Protein AF-A0A942H3E7-F1 (afdb_monomer)

Solvent-accessible surface area (backbone atoms only — not comparable to full-atom values): 19765 Å² total; per-residue (Å²): 114,54,74,50,75,50,67,44,85,87,73,49,31,37,40,40,38,44,36,76,78,64,90,90,65,69,49,80,74,52,41,35,40,76,86,72,50,73,60,74,90,69,75,76,81,72,75,83,71,77,93,45,75,77,82,70,59,80,50,88,81,36,70,67,57,60,53,67,54,59,46,77,82,37,71,33,72,85,52,45,58,67,69,42,44,49,52,55,54,64,70,63,78,57,59,61,49,79,78,64,68,55,85,74,73,64,75,90,75,64,90,50,68,71,68,53,55,73,62,65,78,78,74,83,71,91,76,77,80,76,73,89,75,76,83,81,62,69,48,73,49,70,36,92,85,40,31,34,35,30,46,54,66,20,55,51,27,30,48,77,55,77,38,52,71,67,24,53,36,44,34,55,59,39,42,67,64,43,36,70,60,24,76,82,48,89,40,60,41,45,54,54,41,24,47,18,35,56,60,48,25,24,51,66,33,93,75,32,63,48,91,93,52,58,27,24,9,37,60,34,50,39,37,80,66,38,68,92,50,50,71,70,47,30,44,33,63,70,56,33,51,49,51,51,44,51,52,48,35,51,37,51,54,51,52,53,54,48,50,59,52,46,50,70,72,43,89,56,84,80,79,63,78,49,71,61,55,51,52,33,53,32,52,51,42,63,78,66,28,78,84,42,74,65,53,56,48,51,65,62,60,49,83,54,68,87,73,65,64,70,86,40,77,70,51,52,51,40,52,38,44,45,35,29,25,52,31,44,52,67,48,43,42,81,77,90

Radius of gyration: 30.34 Å; Cα contacts (8 Å, |Δi|>4): 374; chains: 1; bounding box: 54×79×82 Å

Secondary structure (DSSP, 8-state):
-EEEEEE-TTT--EEEEEE-SSTT--EEEEEE-TTSPBPPSSPPPPP---SSGGGT---TT-HHHHHHS-GGGGTSGGGS-HHHHHHHHHTTT--HHHHH------GGG---HHHHHHHHTTS--TTTTS--S-----EEEEETTEEEEE-HHHHHHHHHTT--HHHHHHHHHTHHHHHHHHTTTT--HHHHHHHHHHHHTT--GGG-B-TT--EETTTTEETTT-TTS-HHHHH-HHHHHHHHHHHHHHHHHHHHHHHHHHHHHSS-TT-PPPHHHHHHHHHHHHHH-S--HHHHHHHHHTT-GGG--TTSHHHHHHHHHHHIIIIIIISPEE--

Sequence (336 aa):
MVTWKTSDPASGTVVSYTNDGTANTGFVSEQTEPLGQSVALTDPEPPNEPQTYEQHLFFASDPEWQCSVPDAFYGGFQGRPDHCQNKVLRNLDIPLTDTFKWNTIPCESSSDPETISVCTETTRDPADKRFEASYAGDYEFKSNGVTYSVGQKCIDALAVAGKNINNLRQAFDNLERITAITNKKKVSAHSLMAIGIRESGAGDPRYMKEEGGHGRGWYQIDLGIHSNVTEAQAMDFDWATRYVSDLVSNAYAMISNYESNDQKRHKNPLLLYTFSQRLAMMYRIYNAGPVSPAMRDMLRKTDDLTVLDPGTARNNYASNLYNLEVYCTGGATVIK

Foldseek 3Di:
DDKDWDADPVFRKIWIWDDPPPPDDTDRDWIAGPVGDTDDPDDPDPDDDDPDPVVVDPDPPPPVVLLVDDQVVLLHLVSRPPVSNVVVVVVVPDPVCLVPVPPDDPLVPDPDVVSVVVVPVPDDDPPPPPPPDDQPDFDWDDAPNFIKTFGPLLQVLQVLLVEHVVLLNLLSNCLVVLCVLLVVQPDHSLLLSLQLCSQQSSDQQVPRDPPVFQFGDSNGQRCVQVVVADNVQNNDPNSVSNVLSNLLSVLLVVLVVVLVVVCVVDVDNPPDDDPLRSQLLSVVSRVNHDCDVVNVVVVVVCVPVVPPPSPDPSVSSSVSSVSNSVRRRVVMDGPD

Structure (mmCIF, N/CA/C/O backbone):
data_AF-A0A942H3E7-F1
#
_entry.id   AF-A0A942H3E7-F1
#
loop_
_atom_site.group_PDB
_atom_site.id
_atom_site.type_symbol
_atom_site.label_atom_id
_atom_site.label_alt_id
_atom_site.label_comp_id
_atom_site.label_asym_id
_atom_site.label_entity_id
_atom_site.label_seq_id
_atom_site.pdbx_PDB_ins_code
_atom_site.Cartn_x
_atom_site.Cartn_y
_atom_site.Cartn_z
_atom_site.occupancy
_atom_site.B_iso_or_equiv
_atom_site.auth_seq_id
_atom_site.auth_comp_id
_atom_site.auth_asym_id
_atom_site.auth_atom_id
_atom_site.pdbx_PDB_model_num
ATOM 1 N N . MET A 1 1 ? 8.849 -56.979 -60.193 1.00 67.56 1 MET A N 1
ATOM 2 C CA . MET A 1 1 ? 8.186 -56.193 -59.137 1.00 67.56 1 MET A CA 1
ATOM 3 C C . MET A 1 1 ? 9.181 -55.999 -58.010 1.00 67.56 1 MET A C 1
ATOM 5 O O . MET A 1 1 ? 9.713 -56.987 -57.516 1.00 67.56 1 MET A O 1
ATOM 9 N N . VAL A 1 2 ? 9.509 -54.750 -57.693 1.00 66.25 2 VAL A N 1
ATOM 10 C CA . VAL A 1 2 ? 10.447 -54.404 -56.614 1.00 66.25 2 VAL A CA 1
ATOM 11 C C . VAL A 1 2 ? 9.661 -53.662 -55.545 1.00 66.25 2 VAL A C 1
ATOM 13 O O . VAL A 1 2 ? 8.972 -52.690 -55.858 1.00 66.25 2 VAL A O 1
ATOM 16 N N . THR A 1 3 ? 9.762 -54.126 -54.301 1.00 73.81 3 THR A N 1
ATOM 17 C CA . THR A 1 3 ? 9.149 -53.471 -53.145 1.00 73.81 3 THR A CA 1
ATOM 18 C C . THR A 1 3 ? 10.234 -52.801 -52.316 1.00 73.81 3 THR A C 1
ATOM 20 O O . THR A 1 3 ? 11.153 -53.461 -51.833 1.00 73.81 3 THR A O 1
ATOM 23 N N . TRP A 1 4 ? 10.115 -51.490 -52.142 1.00 72.50 4 TRP A N 1
ATOM 24 C CA . TRP A 1 4 ? 10.972 -50.685 -51.282 1.00 72.50 4 TRP A CA 1
ATOM 25 C C . TRP A 1 4 ? 10.250 -50.461 -49.959 1.00 72.50 4 TRP A C 1
ATOM 27 O O . TRP A 1 4 ? 9.085 -50.069 -49.955 1.00 72.50 4 TRP A O 1
ATOM 37 N N . LYS A 1 5 ? 10.926 -50.701 -48.837 1.00 78.12 5 LYS A N 1
ATOM 38 C CA . LYS A 1 5 ? 10.388 -50.416 -47.505 1.00 78.12 5 LYS A CA 1
ATOM 39 C C . LYS A 1 5 ? 11.234 -49.339 -46.852 1.00 78.12 5 LYS A C 1
ATOM 41 O O . LYS A 1 5 ? 12.458 -49.447 -46.850 1.00 78.12 5 LYS A O 1
ATOM 46 N N . THR A 1 6 ? 10.581 -48.327 -46.301 1.00 77.06 6 THR A N 1
ATOM 47 C CA . THR A 1 6 ? 11.215 -47.332 -45.435 1.00 77.06 6 THR A CA 1
ATOM 48 C C . THR A 1 6 ? 10.536 -47.369 -44.075 1.00 77.06 6 THR A C 1
ATOM 50 O O . THR A 1 6 ? 9.325 -47.569 -43.987 1.00 77.06 6 THR A O 1
ATOM 53 N N . SER A 1 7 ? 11.323 -47.227 -43.018 1.00 78.00 7 SER A N 1
ATOM 54 C CA . SER A 1 7 ? 10.841 -47.171 -41.642 1.00 78.00 7 SER A CA 1
ATOM 55 C C . SER A 1 7 ? 11.247 -45.835 -41.049 1.00 78.00 7 SER A C 1
ATOM 57 O O . SER A 1 7 ? 12.436 -45.506 -41.072 1.00 78.00 7 SER A O 1
ATOM 59 N N . ASP A 1 8 ? 10.289 -45.091 -40.506 1.00 74.81 8 ASP A N 1
ATOM 60 C CA . ASP A 1 8 ? 10.599 -43.928 -39.683 1.00 74.81 8 ASP A CA 1
ATOM 61 C C . ASP A 1 8 ? 11.022 -44.413 -38.284 1.00 74.81 8 ASP A C 1
ATOM 63 O O . ASP A 1 8 ? 10.203 -44.993 -37.568 1.00 74.81 8 ASP A O 1
ATOM 67 N N . PRO A 1 9 ? 12.284 -44.209 -37.868 1.00 65.81 9 PRO A N 1
ATOM 68 C CA . PRO A 1 9 ? 12.761 -44.674 -36.572 1.00 65.81 9 PRO A CA 1
ATOM 69 C C . PRO A 1 9 ? 12.118 -43.944 -35.384 1.00 65.81 9 PRO A C 1
ATOM 71 O O . PRO A 1 9 ? 12.184 -44.466 -34.273 1.00 65.81 9 PRO A O 1
ATOM 74 N N . ALA A 1 10 ? 11.518 -42.763 -35.581 1.00 65.75 10 ALA A N 1
ATOM 75 C CA . ALA A 1 10 ? 10.896 -41.999 -34.500 1.00 65.75 10 ALA A CA 1
ATOM 76 C C . ALA A 1 10 ? 9.487 -42.507 -34.167 1.00 65.75 10 ALA A C 1
ATOM 78 O O . ALA A 1 10 ? 9.155 -42.675 -32.995 1.00 65.75 10 ALA A O 1
ATOM 79 N N . SER A 1 11 ? 8.669 -42.773 -35.188 1.00 71.56 11 SER A N 1
ATOM 80 C CA . SER A 1 11 ? 7.306 -43.292 -35.008 1.00 71.56 11 SER A CA 1
ATOM 81 C C . SER A 1 11 ? 7.221 -44.819 -35.055 1.00 71.56 11 SER A C 1
ATOM 83 O O . SER A 1 11 ? 6.219 -45.383 -34.632 1.00 71.56 11 SER A O 1
ATOM 85 N N . GLY A 1 12 ? 8.248 -45.499 -35.578 1.00 70.88 12 GLY A N 1
ATOM 86 C CA . GLY A 1 12 ? 8.232 -46.935 -35.873 1.00 70.88 12 GLY A CA 1
ATOM 87 C C . GLY A 1 12 ? 7.286 -47.318 -37.022 1.00 70.88 12 GLY A C 1
ATOM 88 O O . GLY A 1 12 ? 7.029 -48.503 -37.237 1.00 70.88 12 GLY A O 1
ATOM 89 N N . THR A 1 13 ? 6.781 -46.329 -37.764 1.00 72.69 13 THR A N 1
ATOM 90 C CA . THR A 1 13 ? 5.893 -46.524 -38.913 1.00 72.69 13 THR A CA 1
ATOM 91 C C . THR A 1 13 ? 6.672 -47.085 -40.093 1.00 72.69 13 THR A C 1
ATOM 93 O O . THR A 1 13 ? 7.749 -46.585 -40.438 1.00 72.69 13 THR A O 1
ATOM 96 N N . VAL A 1 14 ? 6.117 -48.105 -40.747 1.00 74.50 14 VAL A N 1
ATOM 97 C CA . VAL A 1 14 ? 6.696 -48.694 -41.960 1.00 74.50 14 VAL A CA 1
ATOM 98 C C . VAL A 1 14 ? 5.832 -48.343 -43.162 1.00 74.50 14 VAL A C 1
ATOM 100 O O . VAL A 1 14 ? 4.630 -48.607 -43.172 1.00 74.50 14 VAL A O 1
ATOM 103 N N . VAL A 1 15 ? 6.466 -47.791 -44.196 1.00 76.12 15 VAL A N 1
ATOM 104 C CA . VAL A 1 15 ? 5.834 -47.476 -45.481 1.00 76.12 15 VAL A CA 1
ATOM 105 C C . VAL A 1 15 ? 6.427 -48.375 -46.561 1.00 76.12 15 VAL A C 1
ATOM 107 O O . VAL A 1 15 ? 7.651 -48.452 -46.718 1.00 76.12 15 VAL A O 1
ATOM 110 N N . SER A 1 16 ? 5.559 -49.061 -47.310 1.00 73.50 16 SER A N 1
ATOM 111 C CA . SER A 1 16 ? 5.957 -49.933 -48.423 1.00 73.50 16 SER A CA 1
ATOM 112 C C . SER A 1 16 ? 5.548 -49.336 -49.773 1.00 73.50 16 SER A C 1
ATOM 114 O O . SER A 1 16 ? 4.388 -48.987 -49.989 1.00 73.50 16 SER A O 1
ATOM 116 N N . TYR A 1 17 ? 6.503 -49.263 -50.700 1.00 73.50 17 TYR A N 1
ATOM 117 C CA . TYR A 1 17 ? 6.310 -48.817 -52.079 1.00 73.50 17 TYR A CA 1
ATOM 118 C C . TYR A 1 17 ? 6.530 -49.991 -53.022 1.00 73.50 17 TYR A C 1
ATOM 120 O O . TYR A 1 17 ? 7.621 -50.563 -53.041 1.00 73.50 17 TYR A O 1
ATOM 128 N N . THR A 1 18 ? 5.536 -50.332 -53.838 1.00 72.06 18 THR A N 1
ATOM 129 C CA . THR A 1 18 ? 5.681 -51.392 -54.843 1.00 72.06 18 THR A CA 1
ATOM 130 C C . THR A 1 18 ? 5.692 -50.778 -56.235 1.00 72.06 18 THR A C 1
ATOM 132 O O . THR A 1 18 ? 4.763 -50.073 -56.620 1.00 72.06 18 THR A O 1
ATOM 135 N N . ASN A 1 19 ? 6.761 -51.043 -56.990 1.00 71.69 19 ASN A N 1
ATOM 136 C CA . ASN A 1 19 ? 6.854 -50.686 -58.401 1.00 71.69 19 ASN A CA 1
ATOM 137 C C . ASN A 1 19 ? 6.711 -51.962 -59.246 1.00 71.69 19 ASN A C 1
ATOM 139 O O . ASN A 1 19 ? 7.493 -52.918 -59.116 1.00 71.69 19 ASN A O 1
ATOM 143 N N . ASP A 1 20 ? 5.681 -51.991 -60.083 1.00 69.06 20 ASP A N 1
ATOM 144 C CA . ASP A 1 20 ? 5.323 -53.112 -60.951 1.00 69.06 20 ASP A CA 1
ATOM 145 C C . ASP A 1 20 ? 6.110 -53.141 -62.274 1.00 69.06 20 ASP A C 1
ATOM 147 O O . ASP A 1 20 ? 6.040 -54.130 -63.001 1.00 69.06 20 ASP A O 1
ATOM 151 N N . GLY A 1 21 ? 6.956 -52.140 -62.535 1.00 63.75 21 GLY A N 1
ATOM 152 C CA . GLY A 1 21 ? 7.796 -52.049 -63.731 1.00 63.75 21 GLY A CA 1
ATOM 153 C C . GLY A 1 21 ? 7.193 -51.204 -64.853 1.00 63.75 21 GLY A C 1
ATOM 154 O O . GLY A 1 21 ? 7.847 -51.021 -65.880 1.00 63.75 21 GLY A O 1
ATOM 155 N N . THR A 1 22 ? 5.998 -50.642 -64.660 1.00 63.62 22 THR A N 1
ATOM 156 C CA . THR A 1 22 ? 5.443 -49.608 -65.539 1.00 63.62 22 THR A CA 1
ATOM 157 C C . THR A 1 22 ? 5.944 -48.238 -65.085 1.00 63.62 22 THR A C 1
ATOM 159 O O . THR A 1 22 ? 5.740 -47.817 -63.948 1.00 63.62 22 THR A O 1
ATOM 162 N N . ALA A 1 23 ? 6.687 -47.548 -65.952 1.00 52.88 23 ALA A N 1
ATOM 163 C CA . ALA A 1 23 ? 7.307 -46.272 -65.614 1.00 52.88 23 ALA A CA 1
ATOM 164 C C . ALA A 1 23 ? 6.252 -45.241 -65.153 1.00 52.88 23 ALA A C 1
ATOM 166 O O . ALA A 1 23 ? 5.321 -44.934 -65.893 1.00 52.88 23 ALA A O 1
ATOM 167 N N . ASN A 1 24 ? 6.470 -44.679 -63.958 1.00 53.91 24 ASN A N 1
ATOM 168 C CA . ASN A 1 24 ? 5.795 -43.517 -63.353 1.00 53.91 24 ASN A CA 1
ATOM 169 C C . ASN A 1 24 ? 4.475 -43.701 -62.578 1.00 53.91 24 ASN A C 1
ATOM 171 O O . ASN A 1 24 ? 3.882 -42.692 -62.204 1.00 53.91 24 ASN A O 1
ATOM 175 N N . THR A 1 25 ? 4.059 -44.913 -62.201 1.00 52.62 25 THR A N 1
ATOM 176 C CA . THR A 1 25 ? 2.967 -45.084 -61.212 1.00 52.62 25 THR A CA 1
ATOM 177 C C . THR A 1 25 ? 3.356 -46.071 -60.115 1.00 52.62 25 THR A C 1
ATOM 179 O O . THR A 1 25 ? 2.911 -47.213 -60.092 1.00 52.62 25 THR A O 1
ATOM 182 N N . GLY A 1 26 ? 4.225 -45.645 -59.194 1.00 55.22 26 GLY A N 1
ATOM 183 C CA . GLY A 1 26 ? 4.409 -46.379 -57.942 1.00 55.22 26 GLY A CA 1
ATOM 184 C C . GLY A 1 26 ? 3.173 -46.188 -57.064 1.00 55.22 26 GLY A C 1
ATOM 185 O O . GLY A 1 26 ? 2.867 -45.057 -56.696 1.00 55.22 26 GLY A O 1
ATOM 186 N N . PHE A 1 27 ? 2.463 -47.265 -56.733 1.00 60.28 27 PHE A N 1
ATOM 187 C CA . PHE A 1 27 ? 1.359 -47.209 -55.773 1.00 60.28 27 PHE A CA 1
ATOM 188 C C . PHE A 1 27 ? 1.922 -47.339 -54.347 1.00 60.28 27 PHE A C 1
ATOM 190 O O . PHE A 1 27 ? 2.727 -48.233 -54.063 1.00 60.28 27 PHE A O 1
ATOM 197 N N . VAL A 1 28 ? 1.517 -46.433 -53.450 1.00 58.91 28 VAL A N 1
ATOM 198 C CA . VAL A 1 28 ? 1.774 -46.546 -52.004 1.00 58.91 28 VAL A CA 1
ATOM 199 C C . VAL A 1 28 ? 0.785 -47.570 -51.471 1.00 58.91 28 VAL A C 1
ATOM 201 O O . VAL A 1 28 ? -0.416 -47.310 -51.496 1.00 58.91 28 VAL A O 1
ATOM 204 N N . SER A 1 29 ? 1.259 -48.755 -51.078 1.00 64.12 29 SER A N 1
ATOM 205 C CA . SER A 1 29 ? 0.334 -49.868 -50.845 1.00 64.12 29 SER A CA 1
ATOM 206 C C . SER A 1 29 ? -0.140 -49.998 -49.405 1.00 64.12 29 SER A C 1
ATOM 208 O O . SER A 1 29 ? -1.212 -50.542 -49.229 1.00 64.12 29 SER A O 1
ATOM 210 N N . GLU A 1 30 ? 0.584 -49.510 -48.392 1.00 65.81 30 GLU A N 1
ATOM 211 C CA . GLU A 1 30 ? 0.167 -49.643 -46.984 1.00 65.81 30 GLU A CA 1
ATOM 212 C C . GLU A 1 30 ? 1.083 -48.835 -46.044 1.00 65.81 30 GLU A C 1
ATOM 214 O O . GLU A 1 30 ? 2.307 -48.817 -46.227 1.00 65.81 30 GLU A O 1
ATOM 219 N N . GLN A 1 31 ? 0.495 -48.203 -45.020 1.00 68.31 31 GLN A N 1
ATOM 220 C CA . GLN A 1 31 ? 1.210 -47.716 -43.836 1.00 68.31 31 GLN A CA 1
ATOM 221 C C . GLN A 1 31 ? 0.764 -48.528 -42.622 1.00 68.31 31 GLN A C 1
ATOM 223 O O . GLN A 1 31 ? -0.437 -48.677 -42.371 1.00 68.31 31 GLN A O 1
ATOM 228 N N . THR A 1 32 ? 1.732 -49.071 -41.885 1.00 70.81 32 THR A N 1
ATOM 229 C CA . THR A 1 32 ? 1.474 -49.849 -40.669 1.00 70.81 32 THR A CA 1
ATOM 230 C C . THR A 1 32 ? 2.213 -49.224 -39.496 1.00 70.81 32 THR A C 1
ATOM 232 O O . THR A 1 32 ? 3.433 -49.045 -39.548 1.00 70.81 32 THR A O 1
ATOM 235 N N . GLU A 1 33 ? 1.467 -48.899 -38.444 1.00 73.75 33 GLU A N 1
ATOM 236 C CA . GLU A 1 33 ? 2.012 -48.412 -37.177 1.00 73.75 33 GLU A CA 1
ATOM 237 C C . GLU A 1 33 ? 2.633 -49.559 -36.349 1.00 73.75 33 GLU A C 1
ATOM 239 O O . GLU A 1 33 ? 2.322 -50.732 -36.589 1.00 73.75 33 GLU A O 1
ATOM 244 N N . PRO A 1 34 ? 3.477 -49.266 -35.337 1.00 63.56 34 PRO A N 1
ATOM 245 C CA . PRO A 1 34 ? 4.264 -50.270 -34.603 1.00 63.56 34 PRO A CA 1
ATOM 246 C C . PRO A 1 34 ? 3.452 -51.391 -33.942 1.00 63.56 34 PRO A C 1
ATOM 248 O O . PRO A 1 34 ? 3.992 -52.452 -33.638 1.00 63.56 34 PRO A O 1
ATOM 251 N N . LEU A 1 35 ? 2.159 -51.158 -33.703 1.00 73.44 35 LEU A N 1
ATOM 252 C CA . LEU A 1 35 ? 1.235 -52.107 -33.078 1.00 73.44 35 LEU A CA 1
ATOM 253 C C . LEU A 1 35 ? 0.388 -52.897 -34.094 1.00 73.44 35 LEU A C 1
ATOM 255 O O . LEU A 1 35 ? -0.556 -53.580 -33.701 1.00 73.44 35 LEU A O 1
ATOM 259 N N . GLY A 1 36 ? 0.708 -52.822 -35.390 1.00 68.94 36 GLY A N 1
ATOM 260 C CA . GLY A 1 36 ? 0.013 -53.567 -36.445 1.00 68.94 36 GLY A CA 1
ATOM 261 C C . GLY A 1 36 ? -1.301 -52.934 -36.914 1.00 68.94 36 GLY A C 1
ATOM 262 O O . GLY A 1 36 ? -2.084 -53.599 -37.588 1.00 68.94 36 GLY A O 1
ATOM 263 N N . GLN A 1 37 ? -1.561 -51.670 -36.567 1.00 71.00 37 GLN A N 1
ATOM 264 C CA . GLN A 1 37 ? -2.725 -50.930 -37.058 1.00 71.00 37 GLN A CA 1
ATOM 265 C C . GLN A 1 37 ? -2.456 -50.401 -38.474 1.00 71.00 37 GLN A C 1
ATOM 267 O O . GLN A 1 37 ? -1.419 -49.790 -38.734 1.00 71.00 37 GLN A O 1
ATOM 272 N N . SER A 1 38 ? -3.385 -50.670 -39.395 1.00 67.75 38 SER A N 1
ATOM 273 C CA . SER A 1 38 ? -3.356 -50.163 -40.769 1.00 67.75 38 SER A CA 1
ATOM 274 C C . SER A 1 38 ? -4.010 -48.785 -40.836 1.00 67.75 38 SER A C 1
ATOM 276 O O . SER A 1 38 ? -5.176 -48.647 -40.457 1.00 67.75 38 SER A O 1
ATOM 278 N N . VAL A 1 39 ? -3.300 -47.787 -41.360 1.00 63.50 39 VAL A N 1
ATOM 279 C CA . VAL A 1 39 ? -3.857 -46.446 -41.583 1.00 63.50 39 VAL A CA 1
ATOM 280 C C . VAL A 1 39 ? -4.567 -46.428 -42.938 1.00 63.50 39 VAL A C 1
ATOM 282 O O . VAL A 1 39 ? -3.959 -46.727 -43.968 1.00 63.50 39 VAL A O 1
ATOM 285 N N . ALA A 1 40 ? -5.864 -46.112 -42.950 1.00 61.81 40 ALA A N 1
ATOM 286 C CA . ALA A 1 40 ? -6.605 -45.926 -44.194 1.00 61.81 40 ALA A CA 1
ATOM 287 C C . ALA A 1 40 ? -6.075 -44.681 -44.929 1.00 61.81 40 ALA A C 1
ATOM 289 O O . ALA A 1 40 ? -5.929 -43.626 -44.324 1.00 61.81 40 ALA A O 1
ATOM 290 N N . LEU A 1 41 ? -5.794 -44.797 -46.232 1.00 59.84 41 LEU A N 1
ATOM 291 C CA . LEU A 1 41 ? -5.232 -43.706 -47.049 1.00 59.84 41 LEU A CA 1
ATOM 292 C C . LEU A 1 41 ? -6.216 -42.562 -47.348 1.00 59.84 41 LEU A C 1
ATOM 294 O O . LEU A 1 41 ? -5.811 -41.537 -47.889 1.00 59.84 41 LEU A O 1
ATOM 298 N N . THR A 1 42 ? -7.499 -42.740 -47.048 1.00 58.00 42 THR A N 1
ATOM 299 C CA . THR A 1 42 ? -8.525 -41.712 -47.237 1.00 58.00 42 THR A CA 1
ATOM 300 C C . THR A 1 42 ? -8.651 -40.873 -45.977 1.00 58.00 42 THR A C 1
ATOM 302 O O . THR A 1 42 ? -9.155 -41.361 -44.964 1.00 58.00 42 THR A O 1
ATOM 305 N N . ASP A 1 43 ? -8.220 -39.615 -46.070 1.00 55.81 43 ASP A N 1
ATOM 306 C CA . ASP A 1 43 ? -8.544 -38.586 -45.084 1.00 55.81 43 ASP A CA 1
ATOM 307 C C . ASP A 1 43 ? -10.078 -38.488 -44.959 1.00 55.81 43 ASP A C 1
ATOM 309 O O . ASP A 1 43 ? -10.770 -38.508 -45.987 1.00 55.81 43 ASP A O 1
ATOM 313 N N . PRO A 1 44 ? -10.644 -38.429 -43.740 1.00 58.00 44 PRO A N 1
ATOM 314 C CA . PRO A 1 44 ? -12.066 -38.167 -43.571 1.00 58.00 44 PRO A CA 1
ATOM 315 C C . PRO A 1 44 ? -12.428 -36.847 -44.262 1.00 58.00 44 PRO A C 1
ATOM 317 O O . PRO A 1 44 ? -11.677 -35.876 -44.196 1.00 58.00 44 PRO A O 1
ATOM 320 N N . GLU A 1 45 ? -13.576 -36.826 -44.941 1.00 58.22 45 GLU A N 1
ATOM 321 C CA . GLU A 1 45 ? -14.065 -35.640 -45.646 1.00 58.22 45 GLU A CA 1
ATOM 322 C C . GLU A 1 45 ? -14.090 -34.450 -44.666 1.00 58.22 45 GLU A C 1
ATOM 324 O O . GLU A 1 45 ? -14.650 -34.586 -43.568 1.00 58.22 45 GLU A O 1
ATOM 329 N N . PRO A 1 46 ? -13.430 -33.320 -44.991 1.00 60.91 46 PRO A N 1
ATOM 330 C CA . PRO A 1 46 ? -13.338 -32.204 -44.067 1.00 60.91 46 PRO A CA 1
ATOM 331 C C . PRO A 1 46 ? -14.750 -31.720 -43.713 1.00 60.91 46 PRO A C 1
ATOM 333 O O . PRO A 1 46 ? -15.636 -31.722 -44.573 1.00 60.91 46 PRO A O 1
ATOM 336 N N . PRO A 1 47 ? -14.998 -31.322 -42.452 1.00 66.25 47 PRO A N 1
ATOM 337 C CA . PRO A 1 47 ? -16.286 -30.758 -42.075 1.00 66.25 47 PRO A CA 1
ATOM 338 C C . PRO A 1 47 ? -16.611 -29.587 -43.007 1.00 66.25 47 PRO A C 1
ATOM 340 O O . PRO A 1 47 ? -15.732 -28.776 -43.282 1.00 66.25 47 PRO A O 1
ATOM 343 N N . ASN A 1 48 ? -17.856 -29.520 -43.498 1.00 68.25 48 ASN A N 1
ATOM 344 C CA . ASN A 1 48 ? -18.306 -28.472 -44.419 1.00 68.25 48 ASN A CA 1
ATOM 345 C C . ASN A 1 48 ? -17.866 -27.092 -43.915 1.00 68.25 48 ASN A C 1
ATOM 347 O O . ASN A 1 48 ? -18.379 -26.608 -42.902 1.00 68.25 48 ASN A O 1
ATOM 351 N N . GLU A 1 49 ? -16.924 -26.474 -44.625 1.00 50.38 49 GLU A N 1
ATOM 352 C CA . GLU A 1 49 ? -16.509 -25.110 -44.336 1.00 50.38 49 GLU A CA 1
ATOM 353 C C . GLU A 1 49 ? -17.711 -24.164 -44.540 1.00 50.38 49 GLU A C 1
ATOM 355 O O . GLU A 1 49 ? -18.511 -24.364 -45.466 1.00 50.38 49 GLU A O 1
ATOM 360 N N . PRO A 1 50 ? -17.894 -23.161 -43.663 1.00 62.25 50 PRO A N 1
ATOM 361 C CA . PRO A 1 50 ? -18.911 -22.130 -43.831 1.00 62.25 50 PRO A CA 1
ATOM 362 C C . PRO A 1 50 ? -18.874 -21.532 -45.246 1.00 62.25 50 PRO A C 1
ATOM 364 O O . PRO A 1 50 ? -17.824 -21.169 -45.767 1.00 62.25 50 PRO A O 1
ATOM 367 N N . GLN A 1 51 ? -20.037 -21.439 -45.892 1.00 64.56 51 GLN A N 1
ATOM 368 C CA . GLN A 1 51 ? -20.133 -21.159 -47.331 1.00 64.56 51 GLN A CA 1
ATOM 369 C C . GLN A 1 51 ? -19.859 -19.696 -47.711 1.00 64.56 51 GLN A C 1
ATOM 371 O O . GLN A 1 51 ? -19.796 -19.384 -48.901 1.00 64.56 51 GLN A O 1
ATOM 376 N N . THR A 1 52 ? -19.723 -18.783 -46.742 1.00 65.06 52 THR A N 1
ATOM 377 C CA . THR A 1 52 ? -19.480 -17.365 -47.030 1.00 65.06 52 THR A CA 1
ATOM 378 C C . THR A 1 52 ? -18.292 -16.806 -46.257 1.00 65.06 52 THR A C 1
ATOM 380 O O . THR A 1 52 ? -18.086 -17.073 -45.075 1.00 65.06 52 THR A O 1
ATOM 383 N N . TYR A 1 53 ? -17.513 -15.970 -46.942 1.00 51.22 53 TYR A N 1
ATOM 384 C CA . TYR A 1 53 ? -16.354 -15.275 -46.383 1.00 51.22 53 TYR A CA 1
ATOM 385 C C . TYR A 1 53 ? -16.731 -14.374 -45.189 1.00 51.22 53 TYR A C 1
ATOM 387 O O . TYR A 1 53 ? -15.947 -14.233 -44.254 1.00 51.22 53 TYR A O 1
ATOM 395 N N . GLU A 1 54 ? -17.958 -13.834 -45.150 1.00 57.31 54 GLU A N 1
ATOM 396 C CA . GLU A 1 54 ? -18.446 -13.053 -44.002 1.00 57.31 54 GLU A CA 1
ATOM 397 C C . GLU A 1 54 ? -18.654 -13.891 -42.729 1.00 57.31 54 GLU A C 1
ATOM 399 O O . GLU A 1 54 ? -18.564 -13.347 -41.633 1.00 57.31 54 GLU A O 1
ATOM 404 N N . GLN A 1 55 ? -18.876 -15.207 -42.838 1.00 60.28 55 GLN A N 1
ATOM 405 C CA . GLN A 1 55 ? -18.979 -16.098 -41.672 1.00 60.28 55 GLN A CA 1
ATOM 406 C C . GLN A 1 55 ? -17.612 -16.400 -41.032 1.00 60.28 55 GLN A C 1
ATOM 408 O O . GLN A 1 55 ? -17.562 -16.902 -39.911 1.00 60.28 55 GLN A O 1
ATOM 413 N N . HIS A 1 56 ? -16.511 -16.076 -41.721 1.00 54.06 56 HIS A N 1
ATOM 414 C CA . HIS A 1 56 ? -15.139 -16.321 -41.269 1.00 54.06 56 HIS A CA 1
ATOM 415 C C . HIS A 1 56 ? -14.426 -15.089 -40.697 1.00 54.06 56 HIS A C 1
ATOM 417 O O . HIS A 1 56 ? -13.344 -15.226 -40.123 1.00 54.06 56 HIS A O 1
ATOM 423 N N . LEU A 1 57 ? -14.992 -13.890 -40.834 1.00 54.31 57 LEU A N 1
ATOM 424 C CA . LEU A 1 57 ? -14.313 -12.659 -40.443 1.00 54.31 57 LEU A CA 1
ATOM 425 C C . LEU A 1 57 ? -14.799 -12.149 -39.088 1.00 54.31 57 LEU A C 1
ATOM 427 O O . LEU A 1 57 ? -15.638 -11.257 -39.001 1.00 54.31 57 LEU A O 1
ATOM 431 N N . PHE A 1 58 ? -14.174 -12.638 -38.018 1.00 56.25 58 PHE A N 1
ATOM 432 C CA . PHE A 1 58 ? -14.003 -11.786 -36.846 1.00 56.25 58 PHE A CA 1
ATOM 433 C C . PHE A 1 58 ? -12.948 -10.749 -37.217 1.00 56.25 58 PHE A C 1
ATOM 435 O O . PHE A 1 58 ? -11.769 -11.072 -37.385 1.00 56.25 58 PHE A O 1
ATOM 442 N N . PHE A 1 59 ? -13.362 -9.503 -37.418 1.00 60.16 59 PHE A N 1
ATOM 443 C CA . PHE A 1 59 ? -12.394 -8.443 -37.633 1.00 60.16 59 PHE A CA 1
ATOM 444 C C . PHE A 1 59 ? -11.631 -8.231 -36.331 1.00 60.16 59 PHE A C 1
ATOM 446 O O . PHE A 1 59 ? -12.229 -7.992 -35.288 1.00 60.16 59 PHE A O 1
ATOM 453 N N . ALA A 1 60 ? -10.299 -8.252 -36.387 1.00 61.38 60 ALA A N 1
ATOM 454 C CA . ALA A 1 60 ? -9.479 -7.920 -35.223 1.00 61.38 60 ALA A CA 1
ATOM 455 C C . ALA A 1 60 ? -9.738 -6.488 -34.711 1.00 61.38 60 ALA A C 1
ATOM 457 O O . ALA A 1 60 ? -9.326 -6.153 -33.606 1.00 61.38 60 ALA A O 1
ATOM 458 N N . SER A 1 61 ? -10.406 -5.644 -35.509 1.00 69.31 61 SER A N 1
ATOM 459 C CA . SER A 1 61 ? -10.886 -4.308 -35.152 1.00 69.31 61 SER A CA 1
ATOM 460 C C . SER A 1 61 ? -12.299 -4.278 -34.561 1.00 69.31 61 SER A C 1
ATOM 462 O O . SER A 1 61 ? -12.745 -3.201 -34.178 1.00 69.31 61 SER A O 1
ATOM 464 N N . ASP A 1 62 ? -13.018 -5.403 -34.523 1.00 79.62 62 ASP A N 1
ATOM 465 C CA . ASP A 1 62 ? -14.341 -5.479 -33.907 1.00 79.62 62 ASP A CA 1
ATOM 466 C C . ASP A 1 62 ? -14.207 -5.243 -32.390 1.00 79.62 62 ASP A C 1
ATOM 468 O O . ASP A 1 62 ? -13.511 -6.008 -31.705 1.00 79.62 62 ASP A O 1
ATOM 472 N N . PRO A 1 63 ? -14.849 -4.190 -31.847 1.00 76.44 63 PRO A N 1
ATOM 473 C CA . PRO A 1 63 ? -14.761 -3.859 -30.435 1.00 76.44 63 PRO A CA 1
ATOM 474 C C . PRO A 1 63 ? -15.188 -5.002 -29.514 1.00 76.44 63 PRO A C 1
ATOM 476 O O . PRO A 1 63 ? -14.581 -5.174 -28.458 1.00 76.44 63 PRO A O 1
ATOM 479 N N . GLU A 1 64 ? -16.204 -5.787 -29.885 1.00 80.81 64 GLU A N 1
ATOM 480 C CA . GLU A 1 64 ? -16.703 -6.877 -29.042 1.00 80.81 64 GLU A CA 1
ATOM 481 C C . GLU A 1 64 ? -15.725 -8.045 -29.001 1.00 80.81 64 GLU A C 1
ATOM 483 O O . GLU A 1 64 ? -15.434 -8.580 -27.925 1.00 80.81 64 GLU A O 1
ATOM 488 N N . TRP A 1 65 ? -15.155 -8.380 -30.158 1.00 84.62 65 TRP A N 1
ATOM 489 C CA . TRP A 1 65 ? -14.145 -9.422 -30.259 1.00 84.62 65 TRP A CA 1
ATOM 490 C C . TRP A 1 65 ? -12.907 -9.068 -29.431 1.00 84.62 65 TRP A C 1
ATOM 492 O O . TRP A 1 65 ? -12.476 -9.880 -28.611 1.00 84.62 65 TRP A O 1
ATOM 502 N N . GLN A 1 66 ? -12.402 -7.833 -29.537 1.00 85.75 66 GLN A N 1
ATOM 503 C CA . GLN A 1 66 ? -11.263 -7.358 -28.740 1.00 85.75 66 GLN A CA 1
ATOM 504 C C . GLN A 1 66 ? -11.509 -7.474 -27.225 1.00 85.75 66 GLN A C 1
ATOM 506 O O . GLN A 1 66 ? -10.583 -7.736 -26.459 1.00 85.75 66 GLN A O 1
ATOM 511 N N . CYS A 1 67 ? -12.757 -7.334 -26.768 1.00 89.00 67 CYS A N 1
ATOM 512 C CA . CYS A 1 67 ? -13.084 -7.479 -25.348 1.00 89.00 67 CYS A CA 1
ATOM 513 C C . CYS A 1 67 ? -13.260 -8.939 -24.905 1.00 89.00 67 CYS A C 1
ATOM 515 O O . CYS A 1 67 ? -13.130 -9.226 -23.712 1.00 89.00 67 CYS A O 1
ATOM 517 N N . SER A 1 68 ? -13.522 -9.852 -25.844 1.00 84.94 68 SER A N 1
ATOM 518 C CA . SER A 1 68 ? -13.646 -11.295 -25.595 1.00 84.94 68 SER A CA 1
ATOM 519 C C . SER A 1 68 ? -12.298 -12.020 -25.484 1.00 84.94 68 SER A C 1
ATOM 521 O O . SER A 1 68 ? -12.230 -13.116 -24.926 1.00 84.94 68 SER A O 1
ATOM 523 N N . VAL A 1 69 ? -11.215 -11.405 -25.973 1.00 83.31 69 VAL A N 1
ATOM 524 C CA . VAL A 1 69 ? -9.866 -11.975 -25.898 1.00 83.31 69 VAL A CA 1
ATOM 525 C C . VAL A 1 69 ? -9.409 -12.075 -24.424 1.00 83.31 69 VAL A C 1
ATOM 527 O O . VAL A 1 69 ? -9.594 -11.122 -23.657 1.00 83.31 69 VAL A O 1
ATOM 530 N N . PRO A 1 70 ? -8.817 -13.212 -23.994 1.00 82.56 70 PRO A N 1
ATOM 531 C CA . PRO A 1 70 ? -8.376 -13.411 -22.613 1.00 82.56 70 PRO A CA 1
ATOM 532 C C . PRO A 1 70 ? -7.357 -12.371 -22.132 1.00 82.56 70 PRO A C 1
ATOM 534 O O . PRO A 1 70 ? -6.452 -11.987 -22.872 1.00 82.56 70 PRO A O 1
ATOM 537 N N . ASP A 1 71 ? -7.426 -12.004 -20.847 1.00 76.00 71 ASP A N 1
ATOM 538 C CA . ASP A 1 71 ? -6.518 -11.031 -20.214 1.00 76.00 71 ASP A CA 1
ATOM 539 C C . ASP A 1 71 ? -5.033 -11.347 -20.419 1.00 76.00 71 ASP A C 1
ATOM 541 O O . ASP A 1 71 ? -4.224 -10.438 -20.590 1.00 76.00 71 ASP A O 1
ATOM 545 N N . ALA A 1 72 ? -4.669 -12.632 -20.430 1.00 72.38 72 ALA A N 1
ATOM 546 C CA . ALA A 1 72 ? -3.288 -13.076 -20.610 1.00 72.38 72 ALA A CA 1
ATOM 547 C C . ALA A 1 72 ? -2.675 -12.594 -21.937 1.00 72.38 72 ALA A C 1
ATOM 549 O O . ALA A 1 72 ? -1.478 -12.321 -21.985 1.00 72.38 72 ALA A O 1
ATOM 550 N N . PHE A 1 73 ? -3.486 -12.441 -22.988 1.00 83.06 73 PHE A N 1
ATOM 551 C CA . PHE A 1 73 ? -3.026 -11.955 -24.290 1.00 83.06 73 PHE A CA 1
ATOM 552 C C . PHE A 1 73 ? -2.635 -10.472 -24.249 1.00 83.06 73 PHE A C 1
ATOM 554 O O . PHE A 1 73 ? -1.688 -10.057 -24.910 1.00 83.06 73 PHE A O 1
ATOM 561 N N . TYR A 1 74 ? -3.330 -9.682 -23.429 1.00 80.06 74 TYR A N 1
ATOM 562 C CA . TYR A 1 74 ? -3.081 -8.252 -23.254 1.00 80.06 74 TYR A CA 1
ATOM 563 C C . TYR A 1 74 ? -2.084 -7.936 -22.129 1.00 80.06 74 TYR A C 1
ATOM 565 O O . TYR A 1 74 ? -1.832 -6.771 -21.841 1.00 80.06 74 TYR A O 1
ATOM 573 N N . GLY A 1 75 ? -1.516 -8.941 -21.456 1.00 70.94 75 GLY A N 1
ATOM 574 C CA . GLY A 1 75 ? -0.698 -8.703 -20.261 1.00 70.94 75 GLY A CA 1
ATOM 575 C C . GLY A 1 75 ? -1.518 -8.196 -19.066 1.00 70.94 75 GLY A C 1
ATOM 576 O O . GLY A 1 75 ? -0.997 -7.490 -18.204 1.00 70.94 75 GLY A O 1
ATOM 577 N N . GLY A 1 76 ? -2.804 -8.556 -19.009 1.00 79.06 76 GLY A N 1
ATOM 578 C CA . GLY A 1 76 ? -3.754 -8.166 -17.970 1.00 79.06 76 GLY A CA 1
ATOM 579 C C . GLY A 1 76 ? -4.710 -7.049 -18.393 1.00 79.06 76 GLY A C 1
ATOM 580 O O . GLY A 1 76 ? -4.698 -6.568 -19.524 1.00 79.06 76 GLY A O 1
ATOM 581 N N . PHE A 1 77 ? -5.535 -6.604 -17.441 1.00 77.19 77 PHE A N 1
ATOM 582 C CA . PHE A 1 77 ? -6.565 -5.584 -17.666 1.00 77.19 77 PHE A CA 1
ATOM 583 C C . PHE A 1 77 ? -6.011 -4.276 -18.257 1.00 77.19 77 PHE A C 1
ATOM 585 O O . PHE A 1 77 ? -6.650 -3.665 -19.106 1.00 77.19 77 PHE A O 1
ATOM 592 N N . GLN A 1 78 ? -4.805 -3.872 -17.840 1.00 73.38 78 GLN A N 1
ATOM 593 C CA . GLN A 1 78 ? -4.179 -2.603 -18.235 1.00 73.38 78 GLN A CA 1
ATOM 594 C C . GLN A 1 78 ? -3.734 -2.558 -19.701 1.00 73.38 78 GLN A C 1
ATOM 596 O O . GLN A 1 78 ? -3.584 -1.466 -20.241 1.00 73.38 78 GLN A O 1
ATOM 601 N N . GLY A 1 79 ? -3.502 -3.710 -20.338 1.00 74.31 79 GLY A N 1
ATOM 602 C CA . GLY A 1 79 ? -3.138 -3.761 -21.755 1.00 74.31 79 GLY A CA 1
ATOM 603 C C . GLY A 1 79 ? -4.327 -3.967 -22.689 1.00 74.31 79 GLY A C 1
ATOM 604 O O . GLY A 1 79 ? -4.138 -4.050 -23.902 1.00 74.31 79 GLY A O 1
ATOM 605 N N . ARG A 1 80 ? -5.554 -4.065 -22.151 1.00 87.12 80 ARG A N 1
ATOM 606 C CA . ARG A 1 80 ? -6.767 -4.115 -22.974 1.00 87.12 80 ARG A CA 1
ATOM 607 C C . ARG A 1 80 ? -6.996 -2.759 -23.650 1.00 87.12 80 ARG A C 1
ATOM 609 O O . ARG A 1 80 ? -6.695 -1.733 -23.046 1.00 87.12 80 ARG A O 1
ATOM 616 N N . PRO A 1 81 ? -7.611 -2.717 -24.840 1.00 85.69 81 PRO A N 1
ATOM 617 C CA . PRO A 1 81 ? -8.101 -1.468 -25.414 1.00 85.69 81 PRO A CA 1
ATOM 618 C C . PRO A 1 81 ? -9.052 -0.709 -24.469 1.00 85.69 81 PRO A C 1
ATOM 620 O O . PRO A 1 81 ? -9.838 -1.328 -23.743 1.00 85.69 81 PRO A O 1
ATOM 623 N N . ASP A 1 82 ? -9.021 0.625 -24.505 1.00 75.75 82 ASP A N 1
ATOM 624 C CA . ASP A 1 82 ? -9.758 1.491 -23.569 1.00 75.75 82 ASP A CA 1
ATOM 625 C C . ASP A 1 82 ? -11.270 1.231 -23.547 1.00 75.75 82 ASP A C 1
ATOM 627 O O . ASP A 1 82 ? -11.888 1.250 -22.482 1.00 75.75 82 ASP A O 1
ATOM 631 N N . HIS A 1 83 ? -11.904 0.947 -24.691 1.00 81.44 83 HIS A N 1
ATOM 632 C CA . HIS A 1 83 ? -13.340 0.635 -24.725 1.00 81.44 83 HIS A CA 1
ATOM 633 C C . HIS A 1 83 ? -13.664 -0.673 -23.995 1.00 81.44 83 HIS A C 1
ATOM 635 O O . HIS A 1 83 ? -14.731 -0.773 -23.392 1.00 81.44 83 HIS A O 1
ATOM 641 N N . CYS A 1 84 ? -12.742 -1.640 -23.968 1.00 87.81 84 CYS A N 1
ATOM 642 C CA . CYS A 1 84 ? -12.899 -2.872 -23.197 1.00 87.81 84 CYS A CA 1
ATOM 643 C C . CYS A 1 84 ? -12.704 -2.642 -21.704 1.00 87.81 84 CYS A C 1
ATOM 645 O O . CYS A 1 84 ? -13.482 -3.163 -20.905 1.00 87.81 84 CYS A O 1
ATOM 647 N N . GLN A 1 85 ? -11.717 -1.827 -21.325 1.00 81.06 85 GLN A N 1
ATOM 648 C CA . GLN A 1 85 ? -11.549 -1.419 -19.931 1.00 81.06 85 GLN A CA 1
ATOM 649 C C . GLN A 1 85 ? -12.804 -0.692 -19.433 1.00 81.06 85 GLN A C 1
ATOM 651 O O . GLN A 1 85 ? -13.359 -1.044 -18.395 1.00 81.06 85 GLN A O 1
ATOM 656 N N . ASN A 1 86 ? -13.325 0.248 -20.226 1.00 71.25 86 ASN A N 1
ATOM 657 C CA . ASN A 1 86 ? -14.544 0.990 -19.917 1.00 71.25 86 ASN A CA 1
ATOM 658 C C . ASN A 1 86 ? -15.791 0.098 -19.861 1.00 71.25 86 ASN A C 1
ATOM 660 O O . ASN A 1 86 ? -16.617 0.298 -18.974 1.00 71.25 86 ASN A O 1
ATOM 664 N N . L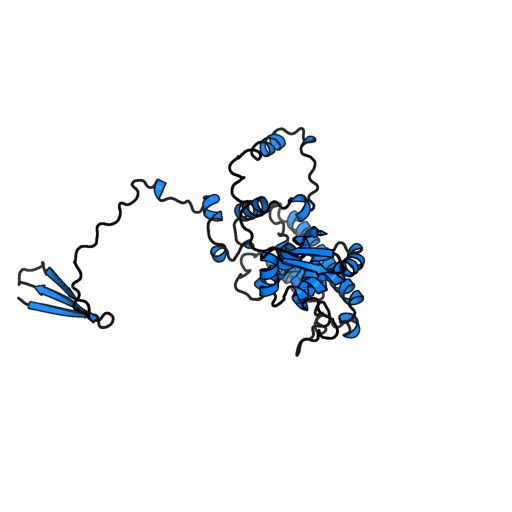YS A 1 87 ? -15.935 -0.893 -20.754 1.00 80.25 87 LYS A N 1
ATOM 665 C CA . LYS A 1 87 ? -17.049 -1.862 -20.718 1.00 80.25 87 LYS A CA 1
ATOM 666 C C . LYS A 1 87 ? -17.035 -2.659 -19.410 1.00 80.25 87 LYS A C 1
ATOM 668 O O . LYS A 1 87 ? -18.063 -2.773 -18.756 1.00 80.25 87 LYS A O 1
ATOM 673 N N . VAL A 1 88 ? -15.864 -3.129 -18.979 1.00 77.81 88 VAL A N 1
ATOM 674 C CA . VAL A 1 88 ? -15.709 -3.828 -17.692 1.00 77.81 88 VAL A CA 1
ATOM 675 C C . VAL A 1 88 ? -16.001 -2.898 -16.513 1.00 77.81 88 VAL A C 1
ATOM 677 O O . VAL A 1 88 ? -16.736 -3.294 -15.618 1.00 77.81 88 VAL A O 1
ATOM 680 N N . LEU A 1 89 ? -15.479 -1.666 -16.514 1.00 67.19 89 LEU A N 1
ATOM 681 C CA . LEU A 1 89 ? -15.715 -0.698 -15.434 1.00 67.19 89 LEU A CA 1
ATOM 682 C C . LEU A 1 89 ? -17.189 -0.292 -15.319 1.00 67.19 89 LEU A C 1
ATOM 684 O O . LEU A 1 89 ? -17.691 -0.156 -14.208 1.00 67.19 89 LEU A O 1
ATOM 688 N N . ARG A 1 90 ? -17.895 -0.141 -16.446 1.00 65.69 90 ARG A N 1
ATOM 689 C CA . ARG A 1 90 ? -19.342 0.131 -16.471 1.00 65.69 90 ARG A CA 1
ATOM 690 C C . ARG A 1 90 ? -20.164 -1.043 -15.940 1.00 65.69 90 ARG A C 1
ATOM 692 O O . ARG A 1 90 ? -21.165 -0.812 -15.279 1.00 65.69 90 ARG A O 1
ATOM 699 N N . ASN A 1 91 ? -19.710 -2.274 -16.167 1.00 69.50 91 ASN A N 1
ATOM 700 C CA . ASN A 1 91 ? -20.375 -3.483 -15.677 1.00 69.50 91 ASN A CA 1
ATOM 701 C C . ASN A 1 91 ? -20.122 -3.770 -14.185 1.00 69.50 91 ASN A C 1
ATOM 703 O O . ASN A 1 91 ? -20.707 -4.706 -13.650 1.00 69.50 91 ASN A O 1
ATOM 707 N N . LEU A 1 92 ? -19.242 -3.020 -13.508 1.00 60.62 92 LEU A N 1
ATOM 708 C CA . LEU A 1 92 ? -18.958 -3.226 -12.082 1.00 60.62 92 LEU A CA 1
ATOM 709 C C . LEU A 1 92 ? -19.988 -2.571 -11.147 1.00 60.62 92 LEU A C 1
ATOM 711 O O . LEU A 1 92 ? -19.853 -2.731 -9.941 1.00 60.62 92 LEU A O 1
ATOM 715 N N . ASP A 1 93 ? -20.980 -1.846 -11.676 1.00 55.78 93 ASP A N 1
ATOM 716 C CA . ASP A 1 93 ? -22.016 -1.111 -10.920 1.00 55.78 93 ASP A CA 1
ATOM 717 C C . ASP A 1 93 ? -21.457 -0.219 -9.788 1.00 55.78 93 ASP A C 1
ATOM 719 O O . ASP A 1 93 ? -22.125 0.120 -8.815 1.00 55.78 93 ASP A O 1
ATOM 723 N N . ILE A 1 94 ? -20.186 0.182 -9.916 1.00 51.66 94 ILE A N 1
ATOM 724 C CA . ILE A 1 94 ? -19.551 1.170 -9.051 1.00 51.66 94 ILE A CA 1
ATOM 725 C C . ILE A 1 94 ? -19.822 2.526 -9.701 1.00 51.66 94 ILE A C 1
ATOM 727 O O . ILE A 1 94 ? -19.370 2.748 -10.833 1.00 51.66 94 ILE A O 1
ATOM 731 N N . PRO A 1 95 ? -20.514 3.462 -9.027 1.00 52.84 95 PRO A N 1
ATOM 732 C CA . PRO A 1 95 ? -20.712 4.797 -9.562 1.00 52.84 95 PRO A CA 1
ATOM 733 C C . PRO A 1 95 ? -19.348 5.406 -9.899 1.00 52.84 95 PRO A C 1
ATOM 735 O O . PRO A 1 95 ? -18.496 5.600 -9.029 1.00 52.84 95 PRO A O 1
ATOM 738 N N . LEU A 1 96 ? -19.113 5.720 -11.178 1.00 48.09 96 LEU A N 1
ATOM 739 C CA . LEU A 1 96 ? -17.860 6.347 -11.623 1.00 48.09 96 LEU A CA 1
ATOM 740 C C . LEU A 1 96 ? -17.589 7.657 -10.857 1.00 48.09 96 LEU A C 1
ATOM 742 O O . LEU A 1 96 ? -16.439 8.046 -10.663 1.00 48.09 96 LEU A O 1
ATOM 746 N N . THR A 1 97 ? -18.640 8.308 -10.353 1.00 49.31 97 THR A N 1
ATOM 747 C CA . THR A 1 97 ? -18.575 9.472 -9.462 1.00 49.31 97 THR A CA 1
ATOM 748 C C . THR A 1 97 ? -17.853 9.187 -8.146 1.00 49.31 97 THR A C 1
ATOM 750 O O . THR A 1 97 ? -17.072 10.028 -7.699 1.00 49.31 97 THR A O 1
ATOM 753 N N . ASP A 1 98 ? -18.036 7.999 -7.569 1.00 46.22 98 ASP A N 1
ATOM 754 C CA . ASP A 1 98 ? -17.422 7.603 -6.297 1.00 46.22 98 ASP A CA 1
ATOM 755 C C . ASP A 1 98 ? -15.958 7.194 -6.483 1.00 46.22 98 ASP A C 1
ATOM 757 O O . ASP A 1 98 ? -15.121 7.450 -5.616 1.00 46.22 98 ASP A O 1
ATOM 761 N N . THR A 1 99 ? -15.620 6.649 -7.656 1.00 43.81 99 THR A N 1
ATOM 762 C CA . THR A 1 99 ? -14.238 6.265 -7.992 1.00 43.81 99 THR A CA 1
ATOM 763 C C . THR A 1 99 ? -13.396 7.462 -8.442 1.00 43.81 99 THR A C 1
ATOM 765 O O . THR A 1 99 ? -12.226 7.574 -8.078 1.00 43.81 99 THR A O 1
ATOM 768 N N . PHE A 1 100 ? -13.971 8.385 -9.218 1.00 46.72 100 PHE A N 1
ATOM 769 C CA . PHE A 1 100 ? -13.201 9.436 -9.889 1.00 46.72 100 PHE A CA 1
ATOM 770 C C . PHE A 1 100 ? -13.423 10.850 -9.335 1.00 46.72 100 PHE A C 1
ATOM 772 O O . PHE A 1 100 ? -12.714 11.766 -9.756 1.00 46.72 100 PHE A O 1
ATOM 779 N N . LYS A 1 101 ? -14.365 11.059 -8.398 1.00 41.69 101 LYS A N 1
ATOM 780 C CA . LYS A 1 101 ? -14.784 12.396 -7.918 1.00 41.69 101 LYS A CA 1
ATOM 781 C C . LYS A 1 101 ? -14.980 13.395 -9.062 1.00 41.69 101 LYS A C 1
ATOM 783 O O . LYS A 1 101 ? -14.638 14.574 -8.948 1.00 41.69 101 LYS A O 1
ATOM 788 N N . TRP A 1 102 ? -15.484 12.921 -10.198 1.00 41.03 102 TRP A N 1
ATOM 789 C CA . TRP A 1 102 ? -15.885 13.811 -11.274 1.00 41.03 102 TRP A CA 1
ATOM 790 C C . TRP A 1 102 ? -17.100 14.572 -10.767 1.00 41.03 102 TRP A C 1
ATOM 792 O O . TRP A 1 102 ? -18.098 13.961 -10.396 1.00 41.03 102 TRP A O 1
ATOM 802 N N . ASN A 1 103 ? -16.997 15.898 -10.710 1.00 38.34 103 ASN A N 1
ATOM 803 C CA . ASN A 1 103 ? -18.153 16.755 -10.491 1.00 38.34 103 ASN A CA 1
ATOM 804 C C . ASN A 1 103 ? -19.090 16.556 -11.687 1.00 38.34 103 ASN A C 1
ATOM 806 O O . ASN A 1 103 ? -18.952 17.232 -12.705 1.00 38.34 103 ASN A O 1
ATOM 810 N N . THR A 1 104 ? -19.997 15.588 -11.601 1.00 42.19 104 THR A N 1
ATOM 811 C CA . THR A 1 104 ? -21.063 15.427 -12.576 1.00 42.19 104 THR A CA 1
ATOM 812 C C . THR A 1 104 ? -21.998 16.614 -12.409 1.00 42.19 104 THR A C 1
ATOM 814 O O . THR A 1 104 ? -22.689 16.763 -11.403 1.00 42.19 104 THR A O 1
ATOM 817 N N . ILE A 1 105 ? -21.980 17.512 -13.390 1.00 45.25 105 ILE A N 1
ATOM 818 C CA . ILE A 1 105 ? -23.047 18.492 -13.551 1.00 45.25 105 ILE A CA 1
ATOM 819 C C . ILE A 1 105 ? -24.317 17.675 -13.848 1.00 45.25 105 ILE A C 1
ATOM 821 O O . ILE A 1 105 ? -24.293 16.866 -14.779 1.00 45.25 105 ILE A O 1
ATOM 825 N N . PRO A 1 106 ? -25.402 17.819 -13.067 1.00 42.75 106 PRO A N 1
ATOM 826 C CA . PRO A 1 106 ? -26.647 17.109 -13.329 1.00 42.75 106 PRO A CA 1
ATOM 827 C C . PRO A 1 106 ? -27.122 17.394 -14.757 1.00 42.75 106 PRO A C 1
ATOM 829 O O . PRO A 1 106 ? -27.207 18.556 -15.169 1.00 42.75 106 PRO A O 1
ATOM 832 N N . CYS A 1 107 ? -27.439 16.331 -15.502 1.00 49.44 107 CYS A N 1
ATOM 833 C CA . CYS A 1 107 ? -27.840 16.392 -16.914 1.00 49.44 107 CYS A CA 1
ATOM 834 C C . CYS A 1 107 ? -29.062 17.298 -17.154 1.00 49.44 107 CYS A C 1
ATOM 836 O O . CYS A 1 107 ? -29.255 17.803 -18.253 1.00 49.44 107 CYS A O 1
ATOM 838 N N . GLU A 1 108 ? -29.843 17.570 -16.109 1.00 50.41 108 GLU A N 1
ATOM 839 C CA . GLU A 1 108 ? -31.020 18.444 -16.127 1.00 50.41 108 GLU A CA 1
ATOM 840 C C . GLU A 1 108 ? -30.704 19.926 -16.398 1.00 50.41 108 GLU A C 1
ATOM 842 O O . GLU A 1 108 ? -31.617 20.718 -16.611 1.00 50.41 108 GLU A O 1
ATOM 847 N N . SER A 1 109 ? -29.427 20.319 -16.399 1.00 48.41 109 SER A N 1
ATOM 848 C CA . SER A 1 109 ? -29.011 21.713 -16.614 1.00 48.41 109 SER A CA 1
ATOM 849 C C . SER A 1 109 ? -28.421 22.003 -17.997 1.00 48.41 109 SER A C 1
ATOM 851 O O . SER A 1 109 ? -28.146 23.167 -18.295 1.00 48.41 109 SER A O 1
ATOM 853 N N . SER A 1 110 ? -28.243 20.991 -18.857 1.00 58.22 110 SER A N 1
ATOM 854 C CA . SER A 1 110 ? -27.711 21.216 -20.205 1.00 58.22 110 SER A CA 1
ATOM 855 C C . SER A 1 110 ? -28.833 21.522 -21.196 1.00 58.22 110 SER A C 1
ATOM 857 O O . SER A 1 110 ? -29.728 20.712 -21.416 1.00 58.22 110 SER A O 1
ATOM 859 N N . SER A 1 111 ? -28.769 22.698 -21.821 1.00 63.53 111 SER A N 1
ATOM 860 C CA . SER A 1 111 ? -29.638 23.095 -22.937 1.00 63.53 111 SER A CA 1
ATOM 861 C C . SER A 1 111 ? -29.072 22.692 -24.305 1.00 63.53 111 SER A C 1
ATOM 863 O O . SER A 1 111 ? -29.581 23.142 -25.330 1.00 63.53 111 SER A O 1
ATOM 865 N N . ASP A 1 112 ? -27.985 21.918 -24.328 1.00 64.81 112 ASP A N 1
ATOM 866 C CA . ASP A 1 112 ? -27.311 21.502 -25.552 1.00 64.81 112 ASP A CA 1
ATOM 867 C C . ASP A 1 112 ? -27.888 20.171 -26.086 1.00 64.81 112 ASP A C 1
ATOM 869 O O . ASP A 1 112 ? -27.792 19.142 -25.408 1.00 64.81 112 ASP A O 1
ATOM 873 N N . PRO A 1 113 ? -28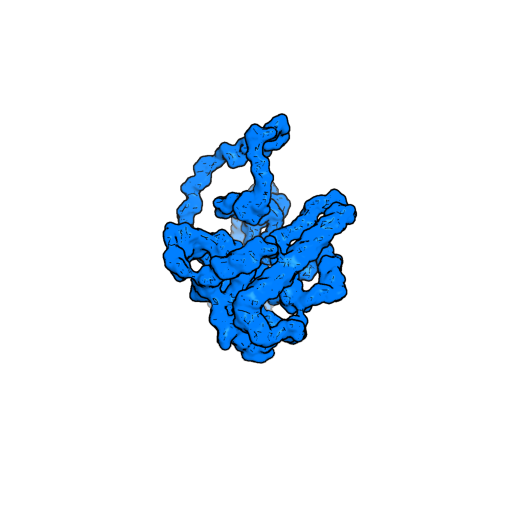.484 20.158 -27.294 1.00 52.62 113 PRO A N 1
ATOM 874 C CA . PRO A 1 113 ? -29.119 18.972 -27.863 1.00 52.62 113 PRO A CA 1
ATOM 875 C C . PRO A 1 113 ? -28.154 17.816 -28.183 1.00 52.62 113 PRO A C 1
ATOM 877 O O . PRO A 1 113 ? -28.598 16.666 -28.174 1.00 52.62 113 PRO A O 1
ATOM 880 N N . GLU A 1 114 ? -26.855 18.058 -28.405 1.00 52.22 114 GLU A N 1
ATOM 881 C CA . GLU A 1 114 ? -25.879 16.965 -28.587 1.00 52.22 114 GLU A CA 1
ATOM 882 C C . GLU A 1 114 ? -25.597 16.231 -27.270 1.00 52.22 114 GLU A C 1
ATOM 884 O O . GLU A 1 114 ? -25.519 15.002 -27.241 1.00 52.22 114 GLU A O 1
ATOM 889 N N . THR A 1 115 ? -25.553 16.966 -26.156 1.00 51.72 115 THR A N 1
ATOM 890 C CA . THR A 1 115 ? -25.397 16.388 -24.813 1.00 51.72 115 THR A CA 1
ATOM 891 C C . THR A 1 115 ? -26.612 15.531 -24.411 1.00 51.72 115 THR A C 1
ATOM 893 O O . THR A 1 115 ? -26.460 14.517 -23.735 1.00 51.72 115 THR A O 1
ATOM 896 N N . ILE A 1 116 ? -27.817 15.891 -24.868 1.00 52.78 116 ILE A N 1
ATOM 897 C CA . ILE A 1 116 ? -29.064 15.148 -24.597 1.00 52.78 116 ILE A CA 1
ATOM 898 C C . ILE A 1 116 ? -29.143 13.845 -25.419 1.00 52.78 116 ILE A C 1
ATOM 900 O O . ILE A 1 116 ? -29.630 12.827 -24.920 1.00 52.78 116 ILE A O 1
ATOM 904 N N . SER A 1 117 ? -28.624 13.850 -26.652 1.00 44.47 117 SER A N 1
ATOM 905 C CA . SER A 1 117 ? -28.580 12.683 -27.551 1.00 44.47 117 SER A CA 1
ATOM 906 C C . SER A 1 117 ? -27.807 11.505 -26.936 1.00 44.47 117 SER A C 1
ATOM 908 O O . SER A 1 117 ? -28.329 10.394 -26.840 1.00 44.47 117 SER A O 1
ATOM 910 N N . VAL A 1 118 ? -26.621 11.769 -26.376 1.00 47.34 118 VAL A N 1
ATOM 911 C CA . VAL A 1 118 ? -25.745 10.749 -25.761 1.00 47.34 118 VAL A CA 1
ATOM 912 C C . VAL A 1 118 ? -26.365 10.106 -24.504 1.00 47.34 118 VAL A C 1
ATOM 914 O O . VAL A 1 118 ? -26.004 8.991 -24.123 1.00 47.34 118 VAL A O 1
ATOM 917 N N . CYS A 1 119 ? -27.333 10.768 -23.864 1.00 46.00 119 CYS A N 1
ATOM 918 C CA . CYS A 1 119 ? -27.990 10.279 -22.649 1.00 46.00 119 CYS A CA 1
ATOM 919 C C . CYS A 1 119 ? -29.224 9.395 -22.905 1.00 46.00 119 CYS A C 1
ATOM 921 O O . CYS A 1 119 ? -29.687 8.733 -21.978 1.00 46.00 119 CYS A O 1
ATOM 923 N N . THR A 1 120 ? -29.773 9.366 -24.123 1.00 45.81 120 THR A N 1
ATOM 924 C CA . THR A 1 120 ? -31.022 8.624 -24.406 1.00 45.81 120 THR A CA 1
ATOM 925 C C . THR A 1 120 ? -30.807 7.202 -24.931 1.00 45.81 120 THR A C 1
ATOM 927 O O . THR A 1 120 ? -31.708 6.377 -24.801 1.00 45.81 120 THR A O 1
ATOM 930 N N . GLU A 1 121 ? -29.608 6.856 -25.408 1.00 41.44 121 GLU A N 1
ATOM 931 C CA . GLU A 1 121 ? -29.275 5.487 -25.850 1.00 41.44 121 GLU A CA 1
ATOM 932 C C . GLU A 1 121 ? -28.893 4.523 -24.710 1.00 41.44 121 GLU A C 1
ATOM 934 O O . GLU A 1 121 ? -28.828 3.315 -24.918 1.00 41.44 121 GLU A O 1
ATOM 939 N N . THR A 1 122 ? -28.680 5.009 -23.483 1.00 40.97 122 THR A N 1
ATOM 940 C CA . THR A 1 122 ? -28.165 4.200 -22.358 1.00 40.97 122 THR A CA 1
ATOM 941 C C . THR A 1 122 ? -29.221 3.660 -21.394 1.00 40.97 122 THR A C 1
ATOM 943 O O . THR A 1 122 ? -28.868 3.047 -20.392 1.00 40.97 122 THR A O 1
ATOM 946 N N . THR A 1 123 ? -30.519 3.824 -21.666 1.00 41.19 123 THR A N 1
ATOM 947 C CA . THR A 1 123 ? -31.567 3.332 -20.753 1.00 41.19 123 THR A CA 1
ATOM 948 C C . THR A 1 123 ? -32.692 2.599 -21.475 1.00 41.19 123 THR A C 1
ATOM 950 O O . THR A 1 123 ? -33.812 3.094 -21.557 1.00 41.19 123 THR A O 1
ATOM 953 N N . ARG A 1 124 ? -32.409 1.385 -21.973 1.00 39.16 124 ARG A N 1
ATOM 954 C CA . ARG A 1 124 ? -33.343 0.234 -21.989 1.00 39.16 124 ARG A CA 1
ATOM 955 C C . ARG A 1 124 ? -32.744 -0.953 -22.750 1.00 39.16 124 ARG A C 1
ATOM 957 O O . ARG A 1 124 ? -32.935 -1.069 -23.954 1.00 39.16 124 ARG A O 1
ATOM 964 N N . ASP A 1 125 ? -32.159 -1.896 -22.017 1.00 35.81 125 ASP A N 1
ATOM 965 C CA . ASP A 1 125 ? -32.228 -3.307 -22.404 1.00 35.81 125 ASP A CA 1
ATOM 966 C C . ASP A 1 125 ? -32.786 -4.131 -21.222 1.00 35.81 125 ASP A C 1
ATOM 968 O O . ASP A 1 125 ? -32.195 -4.146 -20.142 1.00 35.81 125 ASP A O 1
ATOM 972 N N . PRO A 1 126 ? -33.959 -4.779 -21.358 1.00 37.94 126 PRO A N 1
ATOM 973 C CA . PRO A 1 126 ? -34.528 -5.647 -20.327 1.00 37.94 126 PRO A CA 1
ATOM 974 C C . PRO A 1 126 ? -33.807 -7.004 -20.153 1.00 37.94 126 PRO A C 1
ATOM 976 O O . PRO A 1 126 ? -34.267 -7.819 -19.347 1.00 37.94 126 PRO A O 1
ATOM 979 N N . ALA A 1 127 ? -32.694 -7.265 -20.851 1.00 35.38 127 ALA A N 1
ATOM 980 C CA . ALA A 1 127 ? -31.864 -8.463 -20.664 1.00 35.38 127 ALA A CA 1
ATOM 981 C C . ALA A 1 127 ? -31.031 -8.481 -19.358 1.00 35.38 127 ALA A C 1
ATOM 983 O O . ALA A 1 127 ? -30.524 -9.537 -18.971 1.00 35.38 127 ALA A O 1
ATOM 984 N N . ASP A 1 128 ? -30.958 -7.366 -18.626 1.00 41.34 128 ASP A N 1
ATOM 985 C CA . ASP A 1 128 ? -30.038 -7.164 -17.491 1.00 41.34 128 ASP A CA 1
ATOM 986 C C . ASP A 1 128 ? -30.435 -7.856 -16.165 1.00 41.34 128 ASP A C 1
ATOM 988 O O . ASP A 1 128 ? -29.834 -7.647 -15.117 1.00 41.34 128 ASP A O 1
ATOM 992 N N . LYS A 1 129 ? -31.448 -8.731 -16.173 1.00 34.19 129 LYS A N 1
ATOM 993 C CA . LYS A 1 129 ? -31.900 -9.467 -14.970 1.00 34.19 129 LYS A CA 1
ATOM 994 C C . LYS A 1 129 ? -31.294 -10.863 -14.799 1.00 34.19 129 LYS A C 1
ATOM 996 O O . LYS A 1 129 ? -31.768 -11.630 -13.963 1.00 34.19 129 LYS A O 1
ATOM 1001 N N . ARG A 1 130 ? -30.291 -11.247 -15.597 1.00 32.03 130 ARG A N 1
ATOM 1002 C CA . ARG A 1 130 ? -29.727 -12.615 -15.568 1.00 32.03 130 ARG A CA 1
ATOM 1003 C C . ARG A 1 130 ? -28.341 -12.764 -14.941 1.00 32.03 130 ARG A C 1
ATOM 1005 O O . ARG A 1 130 ? -27.862 -13.892 -14.898 1.00 32.03 130 ARG A O 1
ATOM 1012 N N . PHE A 1 131 ? -27.735 -11.707 -14.399 1.00 36.06 131 PHE A N 1
ATOM 1013 C CA . PHE A 1 131 ? -26.382 -11.784 -13.823 1.00 36.06 131 PHE A CA 1
ATOM 1014 C C . PHE A 1 131 ? -26.262 -11.408 -12.334 1.00 36.06 131 PHE A C 1
ATOM 1016 O O . PHE A 1 131 ? -25.162 -11.182 -11.850 1.00 36.06 131 PHE A O 1
ATOM 1023 N N . GLU A 1 132 ? -27.352 -11.464 -11.561 1.00 37.12 132 GLU A N 1
ATOM 1024 C CA . GLU A 1 132 ? -27.283 -11.427 -10.083 1.00 37.12 132 GLU A CA 1
ATOM 1025 C C . GLU A 1 132 ? -26.881 -12.777 -9.444 1.00 37.12 132 GLU A C 1
ATOM 1027 O O . GLU A 1 132 ? -26.957 -12.958 -8.230 1.00 37.12 132 GLU A O 1
ATOM 1032 N N . ALA A 1 133 ? -26.440 -13.764 -10.226 1.00 34.12 133 ALA A N 1
ATOM 1033 C CA . ALA A 1 133 ? -26.100 -15.080 -9.698 1.00 34.12 133 ALA A CA 1
ATOM 1034 C C . ALA A 1 133 ? -24.580 -15.272 -9.567 1.00 34.12 133 ALA A C 1
ATOM 1036 O O . ALA A 1 133 ? -23.880 -15.441 -10.561 1.00 34.12 133 ALA A O 1
ATOM 1037 N N . SER A 1 134 ? -24.128 -15.390 -8.310 1.00 36.66 134 SER A N 1
ATOM 1038 C CA . SER A 1 134 ? -22.914 -16.104 -7.882 1.00 36.66 134 SER A CA 1
ATOM 1039 C C . SER A 1 134 ? -21.568 -15.355 -7.948 1.00 36.66 134 SER A C 1
ATOM 1041 O O . SER A 1 134 ? -20.632 -15.797 -8.616 1.00 36.66 134 SER A O 1
ATOM 1043 N N . TYR A 1 135 ? -21.388 -14.329 -7.108 1.00 43.62 135 TYR A N 1
ATOM 1044 C CA . TYR A 1 135 ? -20.085 -14.143 -6.453 1.00 43.62 135 TYR A CA 1
ATOM 1045 C C . TYR A 1 135 ? -20.062 -15.022 -5.198 1.00 43.62 135 TYR A C 1
ATOM 1047 O O . TYR A 1 135 ? -20.787 -14.789 -4.234 1.00 43.62 135 TYR A O 1
ATOM 1055 N N . ALA A 1 136 ? -19.298 -16.110 -5.253 1.00 41.94 136 ALA A N 1
ATOM 1056 C CA . ALA A 1 136 ? -19.145 -17.026 -4.137 1.00 41.94 136 ALA A CA 1
ATOM 1057 C C . ALA A 1 136 ? -18.337 -16.354 -3.013 1.00 41.94 136 ALA A C 1
ATOM 1059 O O . ALA A 1 136 ? -17.148 -16.104 -3.179 1.00 41.94 136 ALA A O 1
ATOM 1060 N N . GLY A 1 137 ? -19.000 -16.108 -1.881 1.00 55.38 137 GLY A N 1
ATOM 1061 C CA . GLY A 1 137 ? -18.390 -15.860 -0.574 1.00 55.38 137 GLY A CA 1
ATOM 1062 C C . GLY A 1 137 ? -17.768 -14.480 -0.386 1.00 55.38 137 GLY A C 1
ATOM 1063 O O . GLY A 1 137 ? -16.555 -14.323 -0.477 1.00 55.38 137 GLY A O 1
ATOM 1064 N N . ASP A 1 138 ? -18.590 -13.504 -0.019 1.00 80.06 138 ASP A N 1
ATOM 1065 C CA . ASP A 1 138 ? -18.106 -12.315 0.674 1.00 80.06 138 ASP A CA 1
ATOM 1066 C C . ASP A 1 138 ? -17.454 -12.726 2.006 1.00 80.06 138 ASP A C 1
ATOM 1068 O O . ASP A 1 138 ? -18.017 -13.500 2.787 1.00 80.06 138 ASP A O 1
ATOM 1072 N N . TYR A 1 139 ? -16.241 -12.238 2.259 1.00 87.62 139 TYR A N 1
ATOM 1073 C CA . TYR A 1 139 ? -15.536 -12.467 3.515 1.00 87.62 139 TYR A CA 1
ATOM 1074 C C . TYR A 1 139 ? -15.848 -11.338 4.486 1.00 87.62 139 TYR A C 1
ATOM 1076 O O . TYR A 1 139 ? -15.429 -10.198 4.288 1.00 87.62 139 TYR A O 1
ATOM 1084 N N . GLU A 1 140 ? -16.528 -11.671 5.580 1.00 91.44 140 GLU A N 1
ATOM 1085 C CA . GLU A 1 140 ? -16.805 -10.718 6.648 1.00 91.44 140 GLU A CA 1
ATOM 1086 C C . GLU A 1 140 ? -15.712 -10.738 7.724 1.00 91.44 140 GLU A C 1
ATOM 1088 O O . GLU A 1 140 ? -15.281 -11.795 8.200 1.00 91.44 140 GLU A O 1
ATOM 1093 N N . PHE A 1 141 ? -15.282 -9.562 8.177 1.00 89.25 141 PHE A N 1
ATOM 109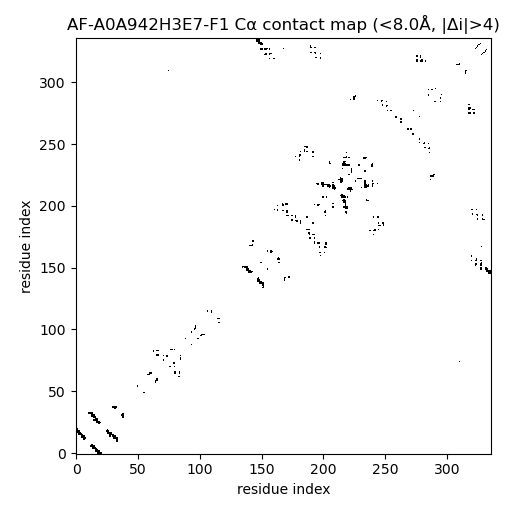4 C CA . PHE A 1 141 ? -14.436 -9.434 9.362 1.00 89.25 141 PHE A CA 1
ATOM 1095 C C . PHE A 1 141 ? -14.847 -8.238 10.220 1.00 89.25 141 PHE A C 1
ATOM 1097 O O . PHE A 1 141 ? -15.412 -7.262 9.740 1.00 89.25 141 PHE A O 1
ATOM 1104 N N . LYS A 1 142 ? -14.538 -8.308 11.519 1.00 89.56 142 LYS A N 1
ATOM 1105 C CA . LYS A 1 142 ? -14.751 -7.201 12.457 1.00 89.56 142 LYS A CA 1
ATOM 1106 C C . LYS A 1 142 ? -13.442 -6.489 12.761 1.00 89.56 142 LYS A C 1
ATOM 1108 O O . LYS A 1 142 ? -12.441 -7.153 13.034 1.00 89.56 142 LYS A O 1
ATOM 1113 N N . SER A 1 143 ? -13.481 -5.163 12.757 1.00 88.75 143 SER A N 1
ATOM 1114 C CA . SER A 1 143 ? -12.379 -4.282 13.146 1.00 88.75 143 SER A CA 1
ATOM 1115 C C . SER A 1 143 ? -12.950 -3.100 13.930 1.00 88.75 143 SER A C 1
ATOM 1117 O O . SER A 1 143 ? -13.935 -2.495 13.509 1.00 88.75 143 SER A O 1
ATOM 1119 N N . ASN A 1 144 ? -12.403 -2.834 15.121 1.00 88.25 144 ASN A N 1
ATOM 1120 C CA . ASN A 1 144 ? -12.909 -1.822 16.064 1.00 88.25 144 ASN A CA 1
ATOM 1121 C C . ASN A 1 144 ? -14.442 -1.835 16.276 1.00 88.25 144 ASN A C 1
ATOM 1123 O O . ASN A 1 144 ? -15.076 -0.797 16.442 1.00 88.25 144 ASN A O 1
ATOM 1127 N N . GLY A 1 145 ? -15.056 -3.023 16.265 1.00 88.44 145 GLY A N 1
ATOM 1128 C CA . GLY A 1 145 ? -16.503 -3.190 16.443 1.00 88.44 145 GLY A CA 1
ATOM 1129 C C . GLY A 1 145 ? -17.354 -2.975 15.186 1.00 88.44 145 GLY A C 1
ATOM 1130 O O . GLY A 1 145 ? -18.539 -3.287 15.233 1.00 88.44 145 GLY A O 1
ATOM 1131 N N . VAL A 1 146 ? -16.760 -2.534 14.074 1.00 89.25 146 VAL A N 1
ATOM 1132 C CA . VAL A 1 146 ? -17.415 -2.386 12.766 1.00 89.25 146 VAL A CA 1
ATOM 1133 C C . VAL A 1 146 ? -17.233 -3.665 11.950 1.00 89.25 146 VAL A C 1
ATOM 1135 O O . VAL A 1 146 ? -16.137 -4.237 11.930 1.00 89.25 146 VAL A O 1
ATOM 1138 N N . THR A 1 147 ? -18.297 -4.130 11.293 1.00 90.81 147 THR A N 1
ATOM 1139 C CA . THR A 1 147 ? -18.249 -5.304 10.404 1.00 90.81 147 THR A CA 1
ATOM 1140 C C . THR A 1 147 ? -18.058 -4.875 8.952 1.00 90.81 147 THR A C 1
ATOM 1142 O O . THR A 1 147 ? -18.851 -4.093 8.426 1.00 90.81 147 THR A O 1
ATOM 1145 N N . TYR A 1 148 ? -17.025 -5.413 8.309 1.00 90.38 148 TYR A N 1
ATOM 1146 C CA . TYR A 1 148 ? -16.661 -5.155 6.918 1.00 90.38 148 TYR A CA 1
ATOM 1147 C C . TYR A 1 148 ? -16.874 -6.414 6.076 1.00 90.38 148 TYR A C 1
ATOM 1149 O O . TYR A 1 148 ? -16.483 -7.493 6.525 1.00 90.38 148 TYR A O 1
ATOM 1157 N N . SER A 1 149 ? -17.434 -6.273 4.870 1.00 90.94 149 SER A N 1
ATOM 1158 C CA . SER A 1 149 ? -17.406 -7.306 3.821 1.00 90.94 149 SER A CA 1
ATOM 1159 C C . SER A 1 149 ? -16.316 -6.989 2.805 1.00 90.94 149 SER A C 1
ATOM 1161 O O . SER A 1 149 ? -16.185 -5.833 2.392 1.00 90.94 149 SER A O 1
ATOM 1163 N N . VAL A 1 150 ? -15.570 -8.003 2.365 1.00 90.69 150 VAL A N 1
ATOM 1164 C CA . VAL A 1 150 ? -14.683 -7.909 1.199 1.00 90.69 150 VAL A CA 1
ATOM 1165 C C . VAL A 1 150 ? -14.909 -9.062 0.230 1.00 90.69 150 VAL A C 1
ATOM 1167 O O . VAL A 1 150 ? -15.039 -10.217 0.630 1.00 90.69 150 VAL A O 1
ATOM 1170 N N . GLY A 1 151 ? -14.902 -8.748 -1.065 1.00 89.75 151 GLY A N 1
ATOM 1171 C CA . GLY A 1 151 ? -15.059 -9.748 -2.120 1.00 89.75 151 GLY A CA 1
ATOM 1172 C C . GLY A 1 151 ? -13.784 -10.557 -2.391 1.00 89.75 151 GLY A C 1
ATOM 1173 O O . GLY A 1 151 ? -12.672 -10.160 -2.027 1.00 89.75 151 GLY A O 1
ATOM 1174 N N . GLN A 1 152 ? -13.928 -11.664 -3.126 1.00 88.75 152 GLN A N 1
ATOM 1175 C CA . GLN A 1 152 ? -12.835 -12.587 -3.478 1.00 88.75 152 GLN A CA 1
ATOM 1176 C C . GLN A 1 152 ? -11.618 -11.896 -4.121 1.00 88.75 152 GLN A C 1
ATOM 1178 O O . GLN A 1 152 ? -10.481 -12.240 -3.813 1.00 88.75 152 GLN A O 1
ATOM 1183 N N . LYS A 1 153 ? -11.827 -10.856 -4.942 1.00 86.44 153 LYS A N 1
ATOM 1184 C CA . LYS A 1 153 ? -10.725 -10.098 -5.565 1.00 86.44 153 LYS A CA 1
ATOM 1185 C C . LYS A 1 153 ? -9.776 -9.469 -4.540 1.00 86.44 153 LYS A C 1
ATOM 1187 O O . LYS A 1 153 ? -8.581 -9.358 -4.806 1.00 86.44 153 LYS A O 1
ATOM 1192 N N . CYS A 1 154 ? -10.283 -9.071 -3.371 1.00 88.81 154 CYS A N 1
ATOM 1193 C CA . CYS A 1 154 ? -9.427 -8.601 -2.285 1.00 88.81 154 CYS A CA 1
ATOM 1194 C C . CYS A 1 154 ? -8.580 -9.742 -1.710 1.00 88.81 154 CYS A C 1
ATOM 1196 O O . CYS A 1 154 ? -7.384 -9.572 -1.480 1.00 88.81 154 CYS A O 1
ATOM 1198 N N . ILE A 1 155 ? -9.183 -10.914 -1.502 1.00 90.31 155 ILE A N 1
ATOM 1199 C CA . ILE A 1 155 ? -8.479 -12.096 -0.995 1.00 90.31 155 ILE A CA 1
ATOM 1200 C C . ILE A 1 155 ? -7.353 -12.501 -1.946 1.00 90.31 155 ILE A C 1
ATOM 1202 O O . ILE A 1 155 ? -6.229 -12.732 -1.499 1.00 90.31 155 ILE A O 1
ATOM 1206 N N . ASP A 1 156 ? -7.622 -12.493 -3.249 1.00 87.31 156 ASP A N 1
ATOM 1207 C CA . ASP A 1 156 ? -6.622 -12.782 -4.274 1.00 87.31 156 ASP A CA 1
ATOM 1208 C C . ASP A 1 156 ? -5.500 -11.730 -4.257 1.00 87.31 156 ASP A C 1
ATOM 1210 O O . ASP A 1 156 ? -4.318 -12.077 -4.263 1.00 87.31 156 ASP A O 1
ATOM 1214 N N . ALA A 1 157 ? -5.844 -10.440 -4.145 1.00 86.69 157 ALA A N 1
ATOM 1215 C CA . ALA A 1 157 ? -4.863 -9.358 -4.045 1.00 86.69 157 ALA A CA 1
ATOM 1216 C C . ALA A 1 157 ? -3.966 -9.486 -2.798 1.00 86.69 157 ALA A C 1
ATOM 1218 O O . ALA A 1 157 ? -2.749 -9.294 -2.884 1.00 86.69 157 ALA A O 1
ATOM 1219 N N . LEU A 1 158 ? -4.545 -9.854 -1.650 1.00 89.06 158 LEU A N 1
ATOM 1220 C CA . LEU A 1 158 ? -3.798 -10.152 -0.427 1.00 89.06 158 LEU A CA 1
ATOM 1221 C C . LEU A 1 158 ? -2.862 -11.345 -0.636 1.00 89.06 158 LEU A C 1
ATOM 1223 O O . LEU A 1 158 ? -1.683 -11.245 -0.295 1.00 89.06 158 LEU A O 1
ATOM 1227 N N . ALA A 1 159 ? -3.340 -12.429 -1.251 1.00 89.50 159 ALA A N 1
ATOM 1228 C CA . ALA A 1 159 ? -2.542 -13.626 -1.506 1.00 89.50 159 ALA A CA 1
ATOM 1229 C C . ALA A 1 159 ? -1.337 -13.337 -2.416 1.00 89.50 159 ALA A C 1
ATOM 1231 O O . ALA A 1 159 ? -0.215 -13.725 -2.088 1.00 89.50 159 ALA A O 1
ATOM 1232 N N . VAL A 1 160 ? -1.528 -12.580 -3.503 1.00 85.62 160 VAL A N 1
ATOM 1233 C CA . VAL A 1 160 ? -0.424 -12.154 -4.386 1.00 85.62 160 VAL A CA 1
ATOM 1234 C C . VAL A 1 160 ? 0.569 -11.252 -3.637 1.00 85.62 160 VAL A C 1
ATOM 1236 O O . VAL A 1 160 ? 1.777 -11.293 -3.888 1.00 85.62 160 VAL A O 1
ATOM 1239 N N . ALA A 1 161 ? 0.093 -10.469 -2.666 1.00 84.25 161 ALA A N 1
ATOM 1240 C CA . ALA A 1 161 ? 0.954 -9.675 -1.799 1.00 84.25 161 ALA A CA 1
ATOM 1241 C C . ALA A 1 161 ? 1.670 -10.492 -0.699 1.00 84.25 161 ALA A C 1
ATOM 1243 O O . ALA A 1 161 ? 2.467 -9.915 0.049 1.00 84.25 161 ALA A O 1
ATOM 1244 N N . GLY A 1 162 ? 1.409 -11.801 -0.597 1.00 89.38 162 GLY A N 1
ATOM 1245 C CA . GLY A 1 162 ? 1.892 -12.661 0.486 1.00 89.38 162 GLY A CA 1
ATOM 1246 C C . GLY A 1 162 ? 1.264 -12.325 1.840 1.00 89.38 162 GLY A C 1
ATOM 1247 O O . GLY A 1 162 ? 1.886 -12.539 2.880 1.00 89.38 162 GLY A O 1
ATOM 1248 N N . LYS A 1 163 ? 0.072 -11.721 1.830 1.00 93.38 163 LYS A N 1
ATOM 1249 C CA . LYS A 1 163 ? -0.689 -11.271 3.000 1.00 93.38 163 LYS A CA 1
ATOM 1250 C C . LYS A 1 163 ? -1.986 -12.071 3.134 1.00 93.38 163 LYS A C 1
ATOM 1252 O O . LYS A 1 163 ? -2.345 -12.871 2.275 1.00 93.38 163 LYS A O 1
ATOM 1257 N N . ASN A 1 164 ? -2.693 -11.866 4.239 1.00 92.81 164 ASN A N 1
ATOM 1258 C CA . ASN A 1 164 ? -3.955 -12.535 4.542 1.00 92.81 164 ASN A CA 1
ATOM 1259 C C . ASN A 1 164 ? -4.970 -11.571 5.181 1.00 92.81 164 ASN A C 1
ATOM 1261 O O . ASN A 1 164 ? -4.690 -10.395 5.410 1.00 92.81 164 ASN A O 1
ATOM 1265 N N . ILE A 1 165 ? -6.163 -12.076 5.498 1.00 92.19 165 ILE A N 1
ATOM 1266 C CA . ILE A 1 165 ? -7.258 -11.263 6.043 1.00 92.19 165 ILE A CA 1
ATOM 1267 C C . ILE A 1 165 ? -6.945 -10.634 7.413 1.00 92.19 165 ILE A C 1
ATOM 1269 O O . ILE A 1 165 ? -7.491 -9.585 7.748 1.00 92.19 165 ILE A O 1
ATOM 1273 N N . ASN A 1 166 ? -6.041 -11.219 8.209 1.00 91.81 166 ASN A N 1
ATOM 1274 C CA . ASN A 1 166 ? -5.640 -10.622 9.487 1.00 91.81 166 ASN A CA 1
ATOM 1275 C C . ASN A 1 166 ? -4.803 -9.358 9.268 1.00 91.81 166 ASN A C 1
ATOM 1277 O O . ASN A 1 166 ? -4.954 -8.405 10.027 1.00 91.81 166 ASN A O 1
ATOM 1281 N N . ASN A 1 167 ? -3.979 -9.327 8.213 1.00 93.31 167 ASN A N 1
ATOM 1282 C CA . ASN A 1 167 ? -3.257 -8.120 7.808 1.00 93.31 167 ASN A CA 1
ATOM 1283 C C . ASN A 1 167 ? -4.240 -7.002 7.441 1.00 93.31 167 ASN A C 1
ATOM 1285 O O . ASN A 1 167 ? -4.081 -5.866 7.876 1.00 93.31 167 ASN A O 1
ATOM 1289 N N . LEU A 1 168 ? -5.302 -7.336 6.699 1.00 92.75 168 LEU A N 1
ATOM 1290 C CA . LEU A 1 168 ? -6.352 -6.377 6.363 1.00 92.75 168 LEU A CA 1
ATOM 1291 C C . LEU A 1 168 ? -7.064 -5.856 7.618 1.00 92.75 168 LEU A C 1
ATOM 1293 O O . LEU A 1 168 ? -7.205 -4.647 7.780 1.00 92.75 168 LEU A O 1
ATOM 1297 N N . ARG A 1 169 ? -7.445 -6.748 8.540 1.00 93.06 169 ARG A N 1
ATOM 1298 C CA . ARG A 1 169 ? -8.079 -6.369 9.811 1.00 93.06 169 ARG A CA 1
ATOM 1299 C C . ARG A 1 169 ? -7.225 -5.386 10.611 1.00 93.06 169 ARG A C 1
ATOM 1301 O O . ARG A 1 169 ? -7.737 -4.354 11.022 1.00 93.06 169 ARG A O 1
ATOM 1308 N N . GLN A 1 170 ? -5.934 -5.673 10.778 1.00 92.25 170 GLN A N 1
ATOM 1309 C CA . GLN A 1 170 ? -5.009 -4.791 11.502 1.00 92.25 170 GLN A CA 1
ATOM 1310 C C . GLN A 1 170 ? -4.866 -3.420 10.827 1.00 92.25 170 GLN A C 1
ATOM 1312 O O . GLN A 1 170 ? -4.734 -2.394 11.500 1.00 92.25 170 GLN A O 1
ATOM 1317 N N . ALA A 1 171 ? -4.929 -3.394 9.495 1.00 93.94 171 ALA A N 1
ATOM 1318 C CA . ALA A 1 171 ? -4.929 -2.160 8.729 1.00 93.94 171 ALA A CA 1
ATOM 1319 C C . ALA A 1 171 ? -6.183 -1.318 9.016 1.00 93.94 171 ALA A C 1
ATOM 1321 O O . ALA A 1 171 ? -6.062 -0.135 9.341 1.00 93.94 171 ALA A O 1
ATOM 1322 N N . PHE A 1 172 ? -7.365 -1.943 8.994 1.00 94.56 172 PHE A N 1
ATOM 1323 C CA . PHE A 1 172 ? -8.632 -1.292 9.341 1.00 94.56 172 PHE A CA 1
ATOM 1324 C C . PHE A 1 172 ? -8.698 -0.854 10.810 1.00 94.56 172 PHE A C 1
ATOM 1326 O O . PHE A 1 172 ? -9.224 0.224 11.088 1.00 94.56 172 PHE A O 1
ATOM 1333 N N . ASP A 1 173 ? -8.068 -1.592 11.732 1.00 94.06 173 ASP A N 1
ATOM 1334 C CA . ASP A 1 173 ? -7.981 -1.197 13.146 1.00 94.06 173 ASP A CA 1
ATOM 1335 C C . ASP A 1 173 ? -7.246 0.148 13.320 1.00 94.06 173 ASP A C 1
ATOM 1337 O O . ASP A 1 173 ? -7.451 0.852 14.309 1.00 94.06 173 ASP A O 1
ATOM 1341 N N . ASN A 1 174 ? -6.424 0.538 12.338 1.00 94.56 174 ASN A N 1
ATOM 1342 C CA . ASN A 1 174 ? -5.703 1.808 12.307 1.00 94.56 174 ASN A CA 1
ATOM 1343 C C . ASN A 1 174 ? -6.293 2.834 11.322 1.00 94.56 174 ASN A C 1
ATOM 1345 O O . ASN A 1 174 ? -5.761 3.942 11.228 1.00 94.56 174 ASN A O 1
ATOM 1349 N N . LEU A 1 175 ? -7.384 2.527 10.608 1.00 93.75 175 LEU A N 1
ATOM 1350 C CA . LEU A 1 175 ? -7.923 3.389 9.545 1.00 93.75 175 LEU A CA 1
ATOM 1351 C C . LEU A 1 175 ? -8.308 4.784 10.054 1.00 93.75 175 LEU A C 1
ATOM 1353 O O . LEU A 1 175 ? -7.989 5.784 9.409 1.00 93.75 175 LEU A O 1
ATOM 1357 N N . GLU A 1 176 ? -8.938 4.879 11.226 1.00 93.31 176 GLU A N 1
ATOM 1358 C CA . GLU A 1 176 ? -9.292 6.166 11.841 1.00 93.31 176 GLU A CA 1
ATOM 1359 C C . GLU A 1 176 ? -8.037 6.994 12.166 1.00 93.31 176 GLU A C 1
ATOM 1361 O O . GLU A 1 176 ? -7.961 8.184 11.849 1.00 93.31 176 GLU A O 1
ATOM 1366 N N . ARG A 1 177 ? -7.004 6.340 12.714 1.00 94.81 177 ARG A N 1
ATOM 1367 C CA . ARG A 1 177 ? -5.716 6.964 13.047 1.00 94.81 177 ARG A CA 1
ATOM 1368 C C . ARG A 1 177 ? -4.987 7.458 11.794 1.00 94.81 177 ARG A C 1
ATOM 1370 O O . ARG A 1 177 ? -4.483 8.581 11.789 1.00 94.81 177 ARG A O 1
ATOM 1377 N N . ILE A 1 178 ? -4.984 6.667 10.717 1.00 95.06 178 ILE A N 1
ATOM 1378 C CA . ILE A 1 178 ? -4.435 7.068 9.410 1.00 95.06 178 ILE A CA 1
ATOM 1379 C C . ILE A 1 178 ? -5.221 8.264 8.863 1.00 95.06 178 ILE A C 1
ATOM 1381 O O . ILE A 1 178 ? -4.621 9.267 8.482 1.00 95.06 178 ILE A O 1
ATOM 1385 N N . THR A 1 179 ? -6.553 8.198 8.886 1.00 94.31 179 THR A N 1
ATOM 1386 C CA . THR A 1 179 ? -7.443 9.261 8.388 1.00 94.31 179 THR A CA 1
ATOM 1387 C C . THR A 1 179 ? -7.207 10.589 9.110 1.00 94.31 179 THR A C 1
ATOM 1389 O O . THR A 1 179 ? -7.090 11.640 8.475 1.00 94.31 179 THR A O 1
ATOM 1392 N N . ALA A 1 180 ? -7.048 10.558 10.436 1.00 93.88 180 ALA A N 1
ATOM 1393 C CA . ALA A 1 180 ? -6.738 11.746 11.230 1.00 93.88 180 ALA A CA 1
ATOM 1394 C C . ALA A 1 180 ? -5.417 12.420 10.805 1.00 93.88 180 ALA A C 1
ATOM 1396 O O . ALA A 1 180 ? -5.299 13.650 10.847 1.00 93.88 180 ALA A O 1
ATOM 1397 N N . ILE A 1 181 ? -4.433 11.631 10.363 1.00 92.81 181 ILE A N 1
ATOM 1398 C CA . ILE A 1 181 ? -3.146 12.125 9.864 1.00 92.81 181 ILE A CA 1
ATOM 1399 C C . ILE A 1 181 ? -3.274 12.657 8.428 1.00 92.81 181 ILE A C 1
ATOM 1401 O O . ILE A 1 181 ? -2.773 13.750 8.133 1.00 92.81 181 ILE A O 1
ATOM 1405 N N . THR A 1 182 ? -3.954 11.927 7.540 1.00 89.75 182 THR A N 1
ATOM 1406 C CA . THR A 1 182 ? -4.003 12.238 6.101 1.00 89.75 182 THR A CA 1
ATOM 1407 C C . THR A 1 182 ? -4.943 13.374 5.729 1.00 89.75 182 THR A C 1
ATOM 1409 O O . THR A 1 182 ? -4.699 14.040 4.719 1.00 89.75 182 THR A O 1
ATOM 1412 N N . ASN A 1 183 ? -5.954 13.677 6.550 1.00 82.81 183 ASN A N 1
ATOM 1413 C CA . ASN A 1 183 ? -6.909 14.767 6.302 1.00 82.81 183 ASN A CA 1
ATOM 1414 C C . ASN A 1 183 ? -6.240 16.134 6.051 1.00 82.81 183 ASN A C 1
ATOM 1416 O O . ASN A 1 183 ? -6.836 17.023 5.447 1.00 82.81 183 ASN A O 1
ATOM 1420 N N . LYS A 1 184 ? -4.975 16.309 6.453 1.00 80.38 184 LYS A N 1
ATOM 1421 C CA . LYS A 1 184 ? -4.192 17.532 6.216 1.00 80.38 184 LYS A CA 1
ATOM 1422 C C . LYS A 1 184 ? -3.428 17.556 4.883 1.00 80.38 184 LYS A C 1
ATOM 1424 O O . LYS A 1 184 ? -2.862 18.594 4.547 1.00 80.38 184 LYS A O 1
ATOM 1429 N N . LYS A 1 185 ? -3.355 16.443 4.143 1.00 78.19 185 LYS A N 1
ATOM 1430 C CA . LYS A 1 185 ? -2.349 16.221 3.082 1.00 78.19 185 LYS A CA 1
ATOM 1431 C C . LYS A 1 185 ? -2.904 15.815 1.712 1.00 78.19 185 LYS A C 1
ATOM 1433 O O . LYS A 1 185 ? -2.119 15.519 0.825 1.00 78.19 185 LYS A O 1
ATOM 1438 N N . LYS A 1 186 ? -4.227 15.837 1.497 1.00 85.62 186 LYS A N 1
ATOM 1439 C CA . LYS A 1 186 ? -4.876 15.417 0.228 1.00 85.62 186 LYS A CA 1
ATOM 1440 C C . LYS A 1 186 ? -4.484 13.999 -0.240 1.00 85.62 186 LYS A C 1
ATOM 1442 O O . LYS A 1 186 ? -4.619 13.685 -1.417 1.00 85.62 186 LYS A O 1
ATOM 1447 N N . VAL A 1 187 ? -4.021 13.148 0.673 1.00 89.94 187 VAL A N 1
ATOM 1448 C CA . VAL A 1 187 ? -3.725 11.736 0.413 1.00 89.94 187 VAL A CA 1
ATOM 1449 C C . VAL A 1 187 ? -4.878 10.907 0.963 1.00 89.94 187 VAL A C 1
ATOM 1451 O O . VAL A 1 187 ? -5.359 11.175 2.063 1.00 89.94 187 VAL A O 1
ATOM 1454 N N . SER A 1 188 ? -5.344 9.914 0.209 1.00 90.88 188 SER A N 1
ATOM 1455 C CA . SER A 1 188 ? -6.377 9.006 0.706 1.00 90.88 188 SER A CA 1
ATOM 1456 C C . SER A 1 188 ? -5.801 8.106 1.804 1.00 90.88 188 SER A C 1
ATOM 1458 O O . SER A 1 188 ? -4.725 7.524 1.649 1.00 90.88 188 SER A O 1
ATOM 1460 N N . ALA A 1 189 ? -6.524 7.975 2.920 1.00 92.88 189 ALA A N 1
ATOM 1461 C CA . ALA A 1 189 ? -6.158 7.043 3.988 1.00 92.88 189 ALA A CA 1
ATOM 1462 C C . ALA A 1 189 ? -6.070 5.599 3.468 1.00 92.88 189 ALA A C 1
ATOM 1464 O O . ALA A 1 189 ? -5.177 4.853 3.858 1.00 92.88 189 ALA A O 1
ATOM 1465 N N . HIS A 1 190 ? -6.938 5.246 2.518 1.00 90.81 190 HIS A N 1
ATOM 1466 C CA . HIS A 1 190 ? -6.970 3.942 1.863 1.00 90.81 190 HIS A CA 1
ATOM 1467 C C . HIS A 1 190 ? -5.695 3.649 1.057 1.00 90.81 190 HIS A C 1
ATOM 1469 O O . HIS A 1 190 ? -5.224 2.513 1.091 1.00 90.81 190 HIS A O 1
ATOM 1475 N N . SER A 1 191 ? -5.085 4.655 0.412 1.00 90.31 191 SER A N 1
ATOM 1476 C CA . SER A 1 191 ? -3.804 4.478 -0.289 1.00 90.31 191 SER A CA 1
ATOM 1477 C C . SER A 1 191 ? -2.676 4.187 0.701 1.00 90.31 191 SER A C 1
ATOM 1479 O O . SER A 1 191 ? -1.894 3.263 0.495 1.00 90.31 191 SER A O 1
ATOM 1481 N N . LEU A 1 192 ? -2.601 4.930 1.815 1.00 93.44 192 LEU A N 1
ATOM 1482 C CA . LEU A 1 192 ? -1.593 4.655 2.849 1.00 93.44 192 LEU A CA 1
ATOM 1483 C C . LEU A 1 192 ? -1.813 3.293 3.507 1.00 93.44 192 LEU A C 1
ATOM 1485 O O . LEU A 1 192 ? -0.853 2.567 3.753 1.00 93.44 192 LEU A O 1
ATOM 1489 N N . MET A 1 193 ? -3.068 2.916 3.738 1.00 94.38 193 MET A N 1
ATOM 1490 C CA . MET A 1 193 ? -3.413 1.600 4.257 1.00 94.38 193 MET A CA 1
ATOM 1491 C C . MET A 1 193 ? -2.944 0.486 3.312 1.00 94.38 193 MET A C 1
ATOM 1493 O O . MET A 1 193 ? -2.303 -0.461 3.764 1.00 94.38 193 MET A O 1
ATOM 1497 N N . ALA A 1 194 ? -3.182 0.627 2.003 1.00 91.25 194 ALA A N 1
ATOM 1498 C CA . ALA A 1 194 ? -2.716 -0.321 0.993 1.00 91.25 194 ALA A CA 1
ATOM 1499 C C . ALA A 1 194 ? -1.180 -0.435 0.967 1.00 91.25 194 ALA A C 1
ATOM 1501 O O . ALA A 1 194 ? -0.661 -1.552 0.901 1.00 91.25 194 ALA A O 1
ATOM 1502 N N . ILE A 1 195 ? -0.453 0.685 1.096 1.00 92.56 195 ILE A N 1
ATOM 1503 C CA . ILE A 1 195 ? 1.016 0.672 1.217 1.00 92.56 195 ILE A CA 1
ATOM 1504 C C . ILE A 1 195 ? 1.420 -0.102 2.476 1.00 92.56 195 ILE A C 1
ATOM 1506 O O . ILE A 1 195 ? 2.201 -1.042 2.387 1.00 92.56 195 ILE A O 1
ATOM 1510 N N . GLY A 1 196 ? 0.841 0.210 3.637 1.00 94.31 196 GLY A N 1
ATOM 1511 C CA . GLY A 1 196 ? 1.152 -0.492 4.886 1.00 94.31 196 GLY A CA 1
ATOM 1512 C C . GLY A 1 196 ? 0.891 -2.003 4.826 1.00 94.31 196 GLY A C 1
ATOM 1513 O O . GLY A 1 196 ? 1.722 -2.800 5.269 1.00 94.31 196 GLY A O 1
ATOM 1514 N N . ILE A 1 197 ? -0.227 -2.419 4.218 1.00 93.56 197 ILE A N 1
ATOM 1515 C CA . ILE A 1 197 ? -0.531 -3.838 3.979 1.00 93.56 197 ILE A CA 1
ATOM 1516 C C . ILE A 1 197 ? 0.521 -4.455 3.064 1.00 93.56 197 ILE A C 1
ATOM 1518 O O . ILE A 1 197 ? 1.022 -5.532 3.370 1.00 93.56 197 ILE A O 1
ATOM 1522 N N . ARG A 1 198 ? 0.873 -3.810 1.951 1.00 91.25 198 ARG A N 1
ATOM 1523 C CA . ARG A 1 198 ? 1.838 -4.368 0.999 1.00 91.25 198 ARG A CA 1
ATOM 1524 C C . ARG A 1 198 ? 3.211 -4.556 1.636 1.00 91.25 198 ARG A C 1
ATOM 1526 O O . ARG A 1 198 ? 3.768 -5.650 1.544 1.00 91.25 198 ARG A O 1
ATOM 1533 N N . GLU A 1 199 ? 3.709 -3.507 2.276 1.00 91.00 199 GLU A N 1
ATOM 1534 C CA . GLU A 1 199 ? 5.068 -3.441 2.807 1.00 91.00 199 GLU A CA 1
ATOM 1535 C C . GLU A 1 199 ? 5.253 -4.404 3.967 1.00 91.00 199 GLU A C 1
ATOM 1537 O O . GLU A 1 199 ? 6.087 -5.305 3.944 1.00 91.00 199 GLU A O 1
ATOM 1542 N N . SER A 1 200 ? 4.406 -4.272 4.978 1.00 92.44 200 SER A N 1
ATOM 1543 C CA . SER A 1 200 ? 4.637 -4.933 6.255 1.00 92.44 200 SER A CA 1
ATOM 1544 C C . SER A 1 200 ? 3.525 -5.908 6.632 1.00 92.44 200 SER A C 1
ATOM 1546 O O . SER A 1 200 ? 3.637 -6.663 7.596 1.00 92.44 200 SER A O 1
ATOM 1548 N N . GLY A 1 201 ? 2.441 -5.934 5.855 1.00 92.19 201 GLY A N 1
ATOM 1549 C CA . GLY A 1 201 ? 1.221 -6.633 6.240 1.00 92.19 201 GLY A CA 1
ATOM 1550 C C . GLY A 1 201 ? 0.439 -5.886 7.310 1.00 92.19 201 GLY A C 1
ATOM 1551 O O . GLY A 1 201 ? -0.376 -6.519 7.970 1.00 92.19 201 GLY A O 1
ATOM 1552 N N . ALA A 1 202 ? 0.690 -4.590 7.524 1.00 89.06 202 ALA A N 1
ATOM 1553 C CA . ALA A 1 202 ? 0.010 -3.813 8.562 1.00 89.06 202 ALA A CA 1
ATOM 1554 C C . ALA A 1 202 ? 0.088 -4.451 9.971 1.00 89.06 202 ALA A C 1
ATOM 1556 O O . ALA A 1 202 ? -0.777 -4.249 10.814 1.00 89.06 202 ALA A O 1
ATOM 1557 N N . GLY A 1 203 ? 1.116 -5.263 10.218 1.00 83.12 203 GLY A N 1
ATOM 1558 C CA . GLY A 1 203 ? 1.390 -5.857 11.523 1.00 83.12 203 GLY A CA 1
ATOM 1559 C C . GLY A 1 203 ? 1.931 -4.877 12.565 1.00 83.12 203 GLY A C 1
ATOM 1560 O O . GLY A 1 203 ? 2.092 -3.679 12.346 1.00 83.12 203 GLY A O 1
ATOM 1561 N N . ASP A 1 204 ? 2.299 -5.423 13.717 1.00 76.88 204 ASP A N 1
ATOM 1562 C CA . ASP A 1 204 ? 2.934 -4.645 14.773 1.00 76.88 204 ASP A CA 1
ATOM 1563 C C . ASP A 1 204 ? 4.357 -4.212 14.354 1.00 76.88 204 ASP A C 1
ATOM 1565 O O . ASP A 1 204 ? 5.200 -5.082 14.096 1.00 76.88 204 ASP A O 1
ATOM 1569 N N . PRO A 1 205 ? 4.657 -2.893 14.339 1.00 70.00 205 PRO A N 1
ATOM 1570 C CA . PRO A 1 205 ? 5.965 -2.349 13.982 1.00 70.00 205 PRO A CA 1
ATOM 1571 C C . PRO A 1 205 ? 7.128 -3.021 14.705 1.00 70.00 205 PRO A C 1
ATOM 1573 O O . PRO A 1 205 ? 8.195 -3.176 14.121 1.00 70.00 205 PRO A O 1
ATOM 1576 N N . ARG A 1 206 ? 6.935 -3.476 15.950 1.00 66.25 206 ARG A N 1
ATOM 1577 C CA . ARG A 1 206 ? 7.984 -4.092 16.780 1.00 66.25 206 ARG A CA 1
ATOM 1578 C C . ARG A 1 206 ? 8.586 -5.358 16.171 1.00 66.25 206 ARG A C 1
ATOM 1580 O O . ARG A 1 206 ? 9.713 -5.698 16.517 1.00 66.25 206 ARG A O 1
ATOM 1587 N N . TYR A 1 207 ? 7.871 -6.023 15.266 1.00 65.50 207 TYR A N 1
ATOM 1588 C CA . TYR A 1 207 ? 8.318 -7.255 14.607 1.00 65.50 207 TYR A CA 1
ATOM 1589 C C . TYR A 1 207 ? 8.657 -7.049 13.124 1.00 65.50 207 TYR A C 1
ATOM 1591 O O . TYR A 1 207 ? 8.857 -8.009 12.389 1.00 65.50 207 TYR A O 1
ATOM 1599 N N . MET A 1 208 ? 8.742 -5.794 12.678 1.00 70.88 208 MET A N 1
ATOM 1600 C CA . MET A 1 208 ? 8.887 -5.411 11.272 1.00 70.88 208 MET A CA 1
ATOM 1601 C C . MET A 1 208 ? 10.307 -5.000 10.908 1.00 70.88 208 MET A C 1
ATOM 1603 O O . MET A 1 208 ? 10.539 -3.957 10.290 1.00 70.88 208 MET A O 1
ATOM 1607 N N . LYS A 1 209 ? 11.268 -5.821 11.321 1.00 73.62 209 LYS A N 1
ATOM 1608 C CA . LYS A 1 209 ? 12.644 -5.721 10.856 1.00 73.62 209 LYS A CA 1
ATOM 1609 C C . LYS A 1 209 ? 12.850 -6.824 9.834 1.00 73.62 209 LYS A C 1
ATOM 1611 O O . LYS A 1 209 ? 12.860 -7.992 10.208 1.00 73.62 209 LYS A O 1
ATOM 1616 N N . GLU A 1 210 ? 12.986 -6.461 8.562 1.00 70.00 210 GLU A N 1
ATOM 1617 C CA . GLU A 1 210 ? 13.409 -7.434 7.557 1.00 70.00 210 GLU A CA 1
ATOM 1618 C C . GLU A 1 210 ? 14.765 -8.023 7.957 1.00 70.00 210 GLU A C 1
ATOM 1620 O O . GLU A 1 210 ? 15.729 -7.292 8.217 1.00 70.00 210 GLU A O 1
ATOM 1625 N N . GLU A 1 211 ? 14.846 -9.352 8.014 1.00 71.19 211 GLU A N 1
ATOM 1626 C CA . GLU A 1 211 ? 16.111 -10.054 8.199 1.00 71.19 211 GLU A CA 1
ATOM 1627 C C . GLU A 1 211 ? 17.005 -9.780 6.982 1.00 71.19 211 GLU A C 1
ATOM 1629 O O . GLU A 1 211 ? 16.789 -10.303 5.894 1.00 71.19 211 GLU A O 1
ATOM 1634 N N . GLY A 1 212 ? 17.991 -8.897 7.158 1.00 76.62 212 GLY A N 1
ATOM 1635 C CA . GLY A 1 212 ? 18.912 -8.478 6.095 1.00 76.62 212 GLY A CA 1
ATOM 1636 C C . GLY A 1 212 ? 18.495 -7.222 5.320 1.00 76.62 212 GLY A C 1
ATOM 1637 O O . GLY A 1 212 ? 19.283 -6.751 4.502 1.00 76.62 212 GLY A O 1
ATOM 1638 N N . GLY A 1 213 ? 17.321 -6.646 5.602 1.00 82.06 213 GLY A N 1
ATOM 1639 C CA . GLY A 1 213 ? 16.822 -5.424 4.961 1.00 82.06 213 GLY A CA 1
ATOM 1640 C C . GLY A 1 213 ? 17.027 -4.142 5.783 1.00 82.06 213 GLY A C 1
ATOM 1641 O O . GLY A 1 213 ? 17.178 -4.155 7.014 1.00 82.06 213 GLY A O 1
ATOM 1642 N N . HIS A 1 214 ? 16.999 -2.992 5.102 1.00 89.19 214 HIS A N 1
ATOM 1643 C CA . HIS A 1 214 ? 17.007 -1.664 5.731 1.00 89.19 214 HIS A CA 1
ATOM 1644 C C . HIS A 1 214 ? 15.599 -1.131 6.050 1.00 89.19 214 HIS A C 1
ATOM 1646 O O . HIS A 1 214 ? 15.498 -0.112 6.732 1.00 89.19 214 HIS A O 1
ATOM 1652 N N . GLY A 1 215 ? 14.535 -1.822 5.619 1.00 92.06 215 GLY A N 1
ATOM 1653 C CA . GLY A 1 215 ? 13.140 -1.454 5.875 1.00 92.06 215 GLY A CA 1
ATOM 1654 C C . GLY A 1 215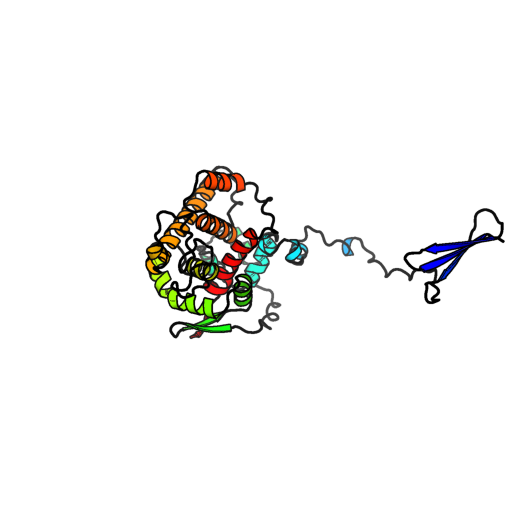 ? 12.764 -1.526 7.357 1.00 92.06 215 GLY A C 1
ATOM 1655 O O . GLY A 1 215 ? 13.141 -2.468 8.065 1.00 92.06 215 GLY A O 1
ATOM 1656 N N . ARG A 1 216 ? 12.061 -0.503 7.861 1.00 93.38 216 ARG A N 1
ATOM 1657 C CA . ARG A 1 216 ? 11.587 -0.437 9.255 1.00 93.38 216 ARG A CA 1
ATOM 1658 C C . ARG A 1 216 ? 10.127 -0.007 9.36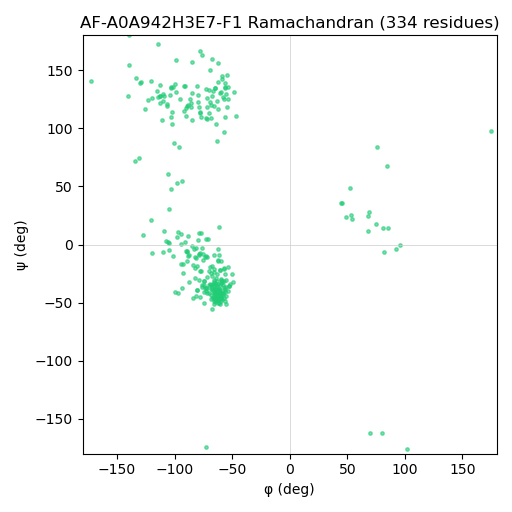6 1.00 93.38 216 ARG A C 1
ATOM 1660 O O . ARG A 1 216 ? 9.659 0.870 8.638 1.00 93.38 216 ARG A O 1
ATOM 1667 N N . GLY A 1 217 ? 9.443 -0.606 10.340 1.00 93.88 217 GLY A N 1
ATOM 1668 C CA . GLY A 1 217 ? 8.097 -0.238 10.767 1.00 93.88 217 GLY A CA 1
ATOM 1669 C C . GLY A 1 217 ? 6.997 -0.552 9.754 1.00 93.88 217 GLY A C 1
ATOM 1670 O O . GLY A 1 217 ? 7.169 -1.350 8.831 1.00 93.88 217 GLY A O 1
ATOM 1671 N N . TRP A 1 218 ? 5.847 0.099 9.944 1.00 94.31 218 TRP A N 1
ATOM 1672 C CA . TRP A 1 218 ? 4.594 -0.203 9.239 1.00 94.31 218 TRP A CA 1
ATOM 1673 C C . TRP A 1 218 ? 4.681 -0.063 7.718 1.00 94.31 218 TRP A C 1
ATOM 1675 O O . TRP A 1 218 ? 4.004 -0.775 6.982 1.00 94.31 218 TRP A O 1
ATOM 1685 N N . TYR A 1 219 ? 5.526 0.848 7.244 1.00 94.62 219 TYR A N 1
ATOM 1686 C CA . TYR A 1 219 ? 5.703 1.106 5.820 1.00 94.62 219 TYR A CA 1
ATOM 1687 C C . TYR A 1 219 ? 7.019 0.532 5.275 1.00 94.62 219 TYR A C 1
ATOM 1689 O O . TYR A 1 219 ? 7.299 0.720 4.104 1.00 94.62 219 TYR A O 1
ATOM 1697 N N . GLN A 1 220 ? 7.832 -0.163 6.082 1.00 94.06 220 GLN A N 1
ATOM 1698 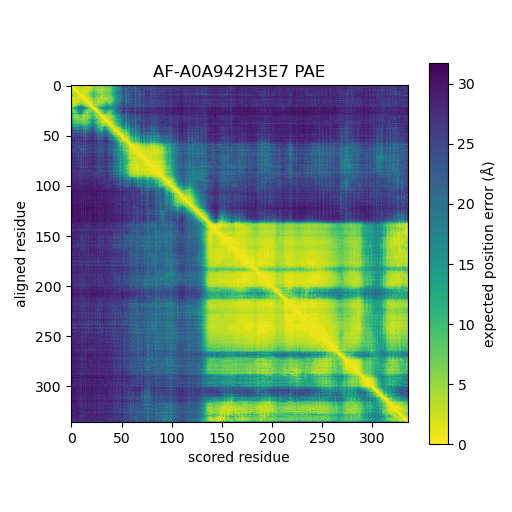C CA . GLN A 1 220 ? 9.169 -0.621 5.669 1.00 94.06 220 GLN A CA 1
ATOM 1699 C C . GLN A 1 220 ? 10.040 0.513 5.096 1.00 94.06 220 GLN A C 1
ATOM 1701 O O . GLN A 1 220 ? 10.654 0.372 4.045 1.00 94.06 220 GLN A O 1
ATOM 1706 N N . ILE A 1 221 ? 10.119 1.654 5.793 1.00 93.62 221 ILE A N 1
ATOM 1707 C CA . ILE A 1 221 ? 10.942 2.787 5.335 1.00 93.62 221 ILE A CA 1
ATOM 1708 C C . ILE A 1 221 ? 12.407 2.339 5.293 1.00 93.62 221 ILE A C 1
ATOM 1710 O O . ILE A 1 221 ? 12.977 2.000 6.333 1.00 93.62 221 ILE A O 1
ATOM 1714 N N . ASP A 1 222 ? 13.003 2.333 4.100 1.00 93.38 222 ASP A N 1
ATOM 1715 C CA . ASP A 1 222 ? 14.397 1.946 3.891 1.00 93.38 222 ASP A CA 1
ATOM 1716 C C . ASP A 1 222 ? 15.337 3.034 4.431 1.00 93.38 222 ASP A C 1
ATOM 1718 O O . ASP A 1 222 ? 15.461 4.120 3.860 1.00 93.38 222 ASP A O 1
ATOM 1722 N N . LEU A 1 223 ? 16.023 2.745 5.539 1.00 92.81 223 LEU A N 1
ATOM 1723 C CA . LEU A 1 223 ? 16.935 3.701 6.179 1.00 92.81 223 LEU A CA 1
ATOM 1724 C C . LEU A 1 223 ? 18.214 3.987 5.368 1.00 92.81 223 LEU A C 1
ATOM 1726 O O . LEU A 1 223 ? 18.874 4.997 5.611 1.00 92.81 223 LEU A O 1
ATOM 1730 N N . GLY A 1 224 ? 18.589 3.118 4.426 1.00 91.38 224 GLY A N 1
ATOM 1731 C CA . GLY A 1 224 ? 19.717 3.344 3.521 1.00 91.38 224 GLY A CA 1
ATOM 1732 C C . GLY A 1 224 ? 19.389 4.390 2.455 1.00 91.38 224 GLY A C 1
ATOM 1733 O O . GLY A 1 224 ? 20.227 5.232 2.128 1.00 91.38 224 GLY A O 1
ATOM 1734 N N . ILE A 1 225 ? 18.150 4.380 1.964 1.00 90.19 225 ILE A N 1
ATOM 1735 C CA . ILE A 1 225 ? 17.632 5.358 0.997 1.00 90.19 225 ILE A CA 1
ATOM 1736 C C . ILE A 1 225 ? 17.208 6.657 1.699 1.00 90.19 225 ILE A C 1
ATOM 1738 O O . ILE A 1 225 ? 17.464 7.759 1.206 1.00 90.19 225 ILE A O 1
ATOM 1742 N N . HIS A 1 226 ? 16.605 6.537 2.880 1.00 91.19 226 HIS A N 1
ATOM 1743 C CA . HIS A 1 226 ? 16.105 7.643 3.693 1.00 91.19 226 HIS A CA 1
ATOM 1744 C C . HIS A 1 226 ? 17.017 7.894 4.898 1.00 91.19 226 HIS A C 1
ATOM 1746 O O . HIS A 1 226 ? 16.594 7.824 6.048 1.00 91.19 226 HIS A O 1
ATOM 1752 N N . SER A 1 227 ? 18.282 8.226 4.635 1.00 93.62 227 SER A N 1
ATOM 1753 C CA . SER A 1 227 ? 19.324 8.369 5.667 1.00 93.62 227 SER A CA 1
ATOM 1754 C C . SER A 1 227 ? 19.068 9.466 6.709 1.00 93.62 227 SER A C 1
ATOM 1756 O O . SER A 1 227 ? 19.711 9.493 7.757 1.00 93.62 227 SER A O 1
ATOM 1758 N N . ASN A 1 228 ? 18.119 10.371 6.452 1.00 94.25 228 ASN A N 1
ATOM 1759 C CA . ASN A 1 228 ? 17.663 11.380 7.407 1.00 94.25 228 ASN A CA 1
ATOM 1760 C C . ASN A 1 228 ? 16.575 10.872 8.373 1.00 94.25 228 ASN A C 1
ATOM 1762 O O . ASN A 1 228 ? 16.109 11.643 9.214 1.00 94.25 228 ASN A O 1
ATOM 1766 N N . VAL A 1 229 ? 16.150 9.616 8.236 1.00 95.44 229 VAL A N 1
ATOM 1767 C CA . VAL A 1 229 ? 15.160 8.953 9.084 1.00 95.44 229 VAL A CA 1
ATOM 1768 C C . VAL A 1 229 ? 15.880 8.003 10.030 1.00 95.44 229 VAL A C 1
ATOM 1770 O O . VAL A 1 229 ? 16.698 7.186 9.621 1.00 95.44 229 VAL A O 1
ATOM 1773 N N . THR A 1 230 ? 15.586 8.110 11.321 1.00 95.81 230 THR A N 1
ATOM 1774 C CA . THR A 1 230 ? 16.125 7.186 12.330 1.00 95.81 230 THR A CA 1
ATOM 1775 C C . THR A 1 230 ? 15.272 5.919 12.431 1.00 95.81 230 THR A C 1
ATOM 1777 O O . THR A 1 230 ? 14.077 5.943 12.141 1.00 95.81 230 THR A O 1
ATOM 1780 N N . GLU A 1 231 ? 15.850 4.813 12.917 1.00 94.06 231 GLU A N 1
ATOM 1781 C CA . GLU A 1 231 ? 15.089 3.577 13.180 1.00 94.06 231 GLU A CA 1
ATOM 1782 C C . GLU A 1 231 ? 13.913 3.839 14.134 1.00 94.06 231 GLU A C 1
ATOM 1784 O O . GLU A 1 231 ? 12.805 3.388 13.871 1.00 94.06 231 GLU A O 1
ATOM 1789 N N . ALA A 1 232 ? 14.110 4.651 15.180 1.00 94.88 232 ALA A N 1
ATOM 1790 C CA . ALA A 1 232 ? 13.043 5.024 16.110 1.00 94.88 232 ALA A CA 1
ATOM 1791 C C . ALA A 1 232 ? 11.882 5.763 15.420 1.00 94.88 232 ALA A C 1
ATOM 1793 O O . ALA A 1 232 ? 10.723 5.476 15.698 1.00 94.88 232 ALA A O 1
ATOM 1794 N N . GLN A 1 233 ? 12.185 6.677 14.496 1.00 95.94 233 GLN A N 1
ATOM 1795 C CA . GLN A 1 233 ? 11.176 7.396 13.715 1.00 95.94 233 GLN A CA 1
ATOM 1796 C C . GLN A 1 233 ? 10.419 6.469 12.764 1.00 95.94 233 GLN A C 1
ATOM 1798 O O . GLN A 1 233 ? 9.194 6.513 12.725 1.00 95.94 233 GLN A O 1
ATOM 1803 N N . ALA A 1 234 ? 11.121 5.603 12.030 1.00 94.88 234 ALA A N 1
ATOM 1804 C CA . ALA A 1 234 ? 10.478 4.666 11.112 1.00 94.88 234 ALA A CA 1
ATOM 1805 C C . ALA A 1 234 ? 9.576 3.644 11.833 1.00 94.88 234 ALA A C 1
ATOM 1807 O O . ALA A 1 234 ? 8.588 3.180 11.266 1.00 94.88 234 ALA A O 1
ATOM 1808 N N . MET A 1 235 ? 9.897 3.314 13.087 1.00 93.75 235 MET A N 1
ATOM 1809 C CA . MET A 1 235 ? 9.118 2.404 13.935 1.00 93.75 235 MET A CA 1
ATOM 1810 C C . MET A 1 235 ? 7.943 3.091 14.651 1.00 93.75 235 MET A C 1
ATOM 1812 O O . MET A 1 235 ? 7.022 2.407 15.101 1.00 93.75 235 MET A O 1
ATOM 1816 N N . ASP A 1 236 ? 7.944 4.423 14.754 1.00 94.38 236 ASP A N 1
ATOM 1817 C CA . ASP A 1 236 ? 6.819 5.198 15.276 1.00 94.38 236 ASP A CA 1
ATOM 1818 C C . ASP A 1 236 ? 5.727 5.310 14.204 1.00 94.38 236 ASP A C 1
ATOM 1820 O O . ASP A 1 236 ? 5.900 5.959 13.173 1.00 94.38 236 ASP A O 1
ATOM 1824 N N . PHE A 1 237 ? 4.578 4.678 14.452 1.00 94.12 237 PHE A N 1
ATOM 1825 C CA . PHE A 1 237 ? 3.476 4.628 13.492 1.00 94.12 237 PHE A CA 1
ATOM 1826 C C . PHE A 1 237 ? 2.966 6.015 13.061 1.00 94.12 237 PHE A C 1
ATOM 1828 O O . PHE A 1 237 ? 2.706 6.226 11.873 1.00 94.12 237 PHE A O 1
ATOM 1835 N N . ASP A 1 238 ? 2.810 6.964 13.990 1.00 95.12 238 ASP A N 1
ATOM 1836 C CA . ASP A 1 238 ? 2.253 8.285 13.667 1.00 95.12 238 ASP A CA 1
ATOM 1837 C C . ASP A 1 238 ? 3.250 9.127 12.888 1.00 95.12 238 ASP A C 1
ATOM 1839 O O . ASP A 1 238 ? 2.871 9.850 11.959 1.00 95.12 238 ASP A O 1
ATOM 1843 N N . TRP A 1 239 ? 4.522 9.052 13.277 1.00 96.06 239 TRP A N 1
ATOM 1844 C CA . TRP A 1 239 ? 5.596 9.722 12.568 1.00 96.06 239 TRP A CA 1
ATOM 1845 C C . TRP A 1 239 ? 5.750 9.136 11.163 1.00 96.06 239 TRP A C 1
ATOM 1847 O O . TRP A 1 239 ? 5.720 9.886 10.185 1.00 96.06 239 TRP A O 1
ATOM 1857 N N . ALA A 1 240 ? 5.824 7.807 11.045 1.00 95.81 240 ALA A N 1
ATOM 1858 C CA . ALA A 1 240 ? 5.992 7.118 9.771 1.00 95.81 240 ALA A CA 1
ATOM 1859 C C . ALA A 1 240 ? 4.804 7.380 8.837 1.00 95.81 240 ALA A C 1
ATOM 1861 O O . ALA A 1 240 ? 5.009 7.709 7.672 1.00 95.81 240 ALA A O 1
ATOM 1862 N N . THR A 1 241 ? 3.568 7.359 9.346 1.00 95.31 241 THR A N 1
ATOM 1863 C CA . THR A 1 241 ? 2.373 7.678 8.543 1.00 95.31 241 THR A CA 1
ATOM 1864 C C . THR A 1 241 ? 2.414 9.109 8.007 1.00 95.31 241 THR A C 1
ATOM 1866 O O . THR A 1 241 ? 2.112 9.328 6.835 1.00 95.31 241 THR A O 1
ATOM 1869 N N . ARG A 1 242 ? 2.836 10.097 8.813 1.00 95.69 242 ARG A N 1
ATOM 1870 C CA . ARG A 1 242 ? 3.024 11.482 8.332 1.00 95.69 242 ARG A CA 1
ATOM 1871 C C . ARG A 1 242 ? 4.110 11.563 7.269 1.00 95.69 242 ARG A C 1
ATOM 1873 O O . ARG A 1 242 ? 3.903 12.207 6.245 1.00 95.69 242 ARG A O 1
ATOM 1880 N N . TYR A 1 243 ? 5.238 10.903 7.508 1.00 95.31 243 TYR A N 1
ATOM 1881 C CA . TYR A 1 243 ? 6.369 10.894 6.591 1.00 95.31 243 TYR A CA 1
ATOM 1882 C C . TYR A 1 243 ? 5.988 10.302 5.229 1.00 95.31 243 TYR A C 1
ATOM 1884 O O . TYR A 1 243 ? 6.177 10.950 4.199 1.00 95.31 243 TYR A O 1
ATOM 1892 N N . VAL A 1 244 ? 5.369 9.118 5.215 1.00 94.56 244 VAL A N 1
ATOM 1893 C CA . VAL A 1 244 ? 4.898 8.480 3.978 1.00 94.56 244 VAL A CA 1
ATOM 1894 C C . VAL A 1 244 ? 3.788 9.302 3.328 1.00 94.56 244 VAL A C 1
ATOM 1896 O O . VAL A 1 244 ? 3.820 9.497 2.116 1.00 94.56 244 VAL A O 1
ATOM 1899 N N . SER A 1 245 ? 2.864 9.881 4.102 1.00 94.38 245 SER A N 1
ATOM 1900 C CA . SER A 1 245 ? 1.861 10.808 3.562 1.00 94.38 245 SER A CA 1
ATOM 1901 C C . SER A 1 245 ? 2.496 11.998 2.839 1.00 94.38 245 SER A C 1
ATOM 1903 O O . SER A 1 245 ? 1.980 12.417 1.804 1.00 94.38 245 SER A O 1
ATOM 1905 N N . ASP A 1 246 ? 3.595 12.548 3.356 1.00 93.38 246 ASP A N 1
ATOM 1906 C CA . ASP A 1 246 ? 4.308 13.657 2.721 1.00 93.38 246 ASP A CA 1
ATOM 1907 C C . ASP A 1 246 ? 5.013 13.213 1.434 1.00 93.38 246 ASP A C 1
ATOM 1909 O O . ASP A 1 246 ? 4.922 13.908 0.420 1.00 93.38 246 ASP A O 1
ATOM 1913 N N . LEU A 1 247 ? 5.650 12.037 1.426 1.00 91.31 247 LEU A N 1
ATOM 1914 C CA . LEU A 1 247 ? 6.249 11.461 0.214 1.00 91.31 247 LEU A CA 1
ATOM 1915 C C . LEU A 1 247 ? 5.202 11.246 -0.886 1.00 91.31 247 LEU A C 1
ATOM 1917 O O . LEU A 1 247 ? 5.386 11.689 -2.021 1.00 91.31 247 LEU A O 1
ATOM 1921 N N . VAL A 1 248 ? 4.081 10.622 -0.529 1.00 89.94 248 VAL A N 1
ATOM 1922 C CA . VAL A 1 248 ? 2.955 10.315 -1.420 1.00 89.94 248 VAL A CA 1
ATOM 1923 C C . VAL A 1 248 ? 2.307 11.604 -1.942 1.00 89.94 2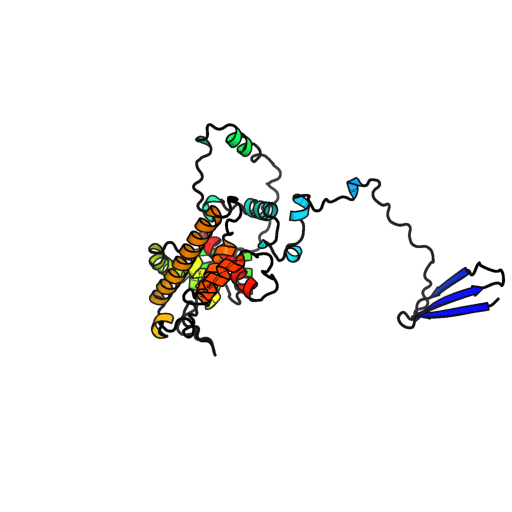48 VAL A C 1
ATOM 1925 O O . VAL A 1 248 ? 2.078 11.739 -3.144 1.00 89.94 248 VAL A O 1
ATOM 1928 N N . SER A 1 249 ? 2.089 12.602 -1.079 1.00 90.50 249 SER A N 1
ATOM 1929 C CA . SER A 1 249 ? 1.566 13.916 -1.483 1.00 90.50 249 SER A CA 1
ATOM 1930 C C . SER A 1 249 ? 2.506 14.644 -2.448 1.00 90.50 249 SER A C 1
ATOM 1932 O O . SER A 1 249 ? 2.047 15.259 -3.413 1.00 90.50 249 SER A O 1
ATOM 1934 N N . ASN A 1 250 ? 3.817 14.601 -2.201 1.00 88.69 250 ASN A N 1
ATOM 1935 C CA . ASN A 1 250 ? 4.806 15.233 -3.074 1.00 88.69 250 ASN A CA 1
ATOM 1936 C C . ASN A 1 250 ? 4.872 14.535 -4.437 1.00 88.69 250 ASN A C 1
ATOM 1938 O O . ASN A 1 250 ? 4.973 15.209 -5.464 1.00 88.69 250 ASN A O 1
ATOM 1942 N N . ALA A 1 251 ? 4.758 13.205 -4.456 1.00 86.06 251 ALA A N 1
ATOM 1943 C CA . ALA A 1 251 ? 4.672 12.434 -5.687 1.00 86.06 251 ALA A CA 1
ATOM 1944 C C . ALA A 1 251 ? 3.432 12.822 -6.512 1.00 86.06 251 ALA A C 1
ATOM 1946 O O . ALA A 1 251 ? 3.568 13.107 -7.702 1.00 86.06 251 ALA A O 1
ATOM 1947 N N . TYR A 1 252 ? 2.254 12.946 -5.886 1.00 84.88 252 TYR A N 1
ATOM 1948 C CA . TYR A 1 252 ? 1.048 13.445 -6.562 1.00 84.88 252 TYR A CA 1
ATOM 1949 C C . TYR A 1 252 ? 1.245 14.841 -7.161 1.00 84.88 252 TYR A C 1
ATOM 1951 O O . TYR A 1 252 ? 0.892 15.074 -8.317 1.00 84.88 252 TYR A O 1
ATOM 1959 N N . ALA A 1 253 ? 1.827 15.771 -6.398 1.00 87.44 253 ALA A N 1
ATOM 1960 C CA . ALA A 1 253 ? 2.091 17.123 -6.885 1.00 87.44 253 ALA A CA 1
ATOM 1961 C C . ALA A 1 253 ? 3.068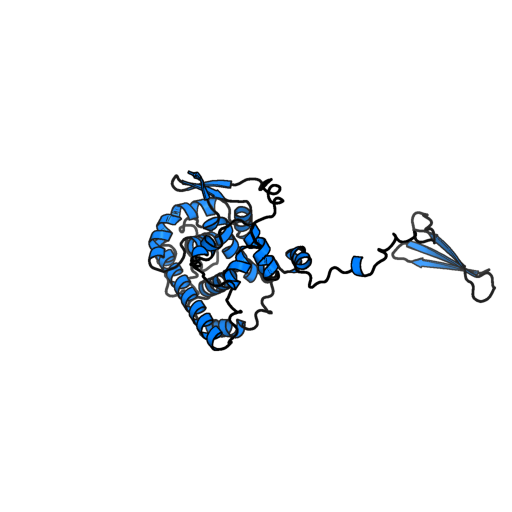 17.122 -8.073 1.00 87.44 253 ALA A C 1
ATOM 1963 O O . 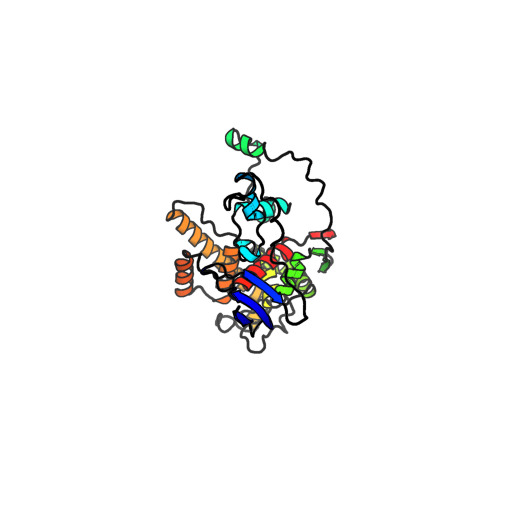ALA A 1 253 ? 2.890 17.876 -9.029 1.00 87.44 253 ALA A O 1
ATOM 1964 N N . MET A 1 254 ? 4.083 16.255 -8.040 1.00 84.25 254 MET A N 1
ATOM 1965 C CA . MET A 1 254 ? 5.039 16.106 -9.132 1.00 84.25 254 MET A CA 1
ATOM 1966 C C . MET A 1 254 ? 4.377 15.569 -10.404 1.00 84.25 254 MET A C 1
ATOM 1968 O O . MET A 1 254 ? 4.587 16.141 -11.472 1.00 84.25 254 MET A O 1
ATOM 1972 N N . ILE A 1 255 ? 3.565 14.517 -10.286 1.00 82.75 255 ILE A N 1
ATOM 1973 C CA . ILE A 1 255 ? 2.836 13.923 -11.414 1.00 82.75 255 ILE A CA 1
ATOM 1974 C C . ILE A 1 255 ? 1.867 14.946 -12.012 1.00 82.75 255 ILE A C 1
ATOM 1976 O O . ILE A 1 255 ? 1.881 15.167 -13.217 1.00 82.75 255 ILE A O 1
ATOM 1980 N N . SER A 1 256 ? 1.105 15.654 -11.175 1.00 84.81 256 SER A N 1
ATOM 1981 C CA . SER A 1 256 ? 0.174 16.691 -11.637 1.00 84.81 256 SER A CA 1
ATOM 1982 C C . SER A 1 256 ? 0.888 17.836 -12.370 1.00 84.81 256 SER A C 1
ATOM 1984 O O . SER A 1 256 ? 0.423 18.305 -13.410 1.00 84.81 256 SER A O 1
ATOM 1986 N N . ASN A 1 257 ? 2.061 18.257 -11.885 1.00 85.38 257 ASN A N 1
ATOM 1987 C CA . ASN A 1 257 ? 2.890 19.240 -12.584 1.00 85.38 257 ASN A CA 1
ATOM 1988 C C . ASN A 1 257 ? 3.432 18.706 -13.919 1.00 85.38 257 ASN A C 1
ATOM 1990 O O . ASN A 1 257 ? 3.568 19.481 -14.868 1.00 85.38 257 ASN A O 1
ATOM 1994 N N . TYR A 1 258 ? 3.765 17.414 -13.999 1.00 81.62 258 TYR A N 1
ATOM 1995 C CA . TYR A 1 258 ? 4.200 16.789 -15.247 1.00 81.62 258 TYR A CA 1
ATOM 1996 C C . TYR A 1 258 ? 3.058 16.776 -16.267 1.00 81.62 258 TYR A C 1
ATOM 1998 O O . TYR A 1 258 ? 3.227 17.332 -17.346 1.00 81.62 258 TYR A O 1
ATOM 2006 N N . GLU A 1 259 ? 1.877 16.285 -15.885 1.00 80.75 259 GLU A N 1
ATOM 2007 C CA . GLU A 1 259 ? 0.669 16.273 -16.726 1.00 80.75 259 GLU A CA 1
ATOM 2008 C C . GLU A 1 259 ? 0.302 17.667 -17.241 1.00 80.75 259 GLU A C 1
ATOM 2010 O O . GLU A 1 259 ? 0.036 17.849 -18.427 1.00 80.75 259 GLU A O 1
ATOM 2015 N N . SER A 1 260 ? 0.350 18.685 -16.374 1.00 82.38 260 SER A N 1
ATOM 2016 C CA . SER A 1 260 ? 0.054 20.063 -16.781 1.00 82.38 260 SER A CA 1
ATOM 2017 C C . SER A 1 260 ? 1.064 20.607 -17.798 1.00 82.38 260 SER A C 1
ATOM 2019 O O . SER A 1 260 ? 0.705 21.397 -18.673 1.00 82.38 260 SER A O 1
ATOM 2021 N N . ASN A 1 261 ? 2.337 20.220 -17.688 1.00 80.62 261 ASN A N 1
ATOM 2022 C CA . ASN A 1 261 ? 3.362 20.625 -18.648 1.00 80.62 261 ASN A CA 1
ATOM 2023 C C . ASN A 1 261 ? 3.262 19.839 -19.954 1.00 80.62 261 ASN A C 1
ATOM 2025 O O . ASN A 1 261 ? 3.515 20.413 -21.013 1.00 80.62 261 ASN A O 1
ATOM 2029 N N . ASP A 1 262 ? 2.888 18.566 -19.880 1.00 76.94 262 ASP A N 1
ATOM 2030 C CA . ASP A 1 262 ? 2.734 17.701 -21.040 1.00 76.94 262 ASP A CA 1
ATOM 2031 C C . ASP A 1 262 ? 1.547 18.134 -21.907 1.00 76.94 262 ASP A C 1
ATOM 2033 O O . ASP A 1 262 ? 1.723 18.417 -23.092 1.00 76.94 262 ASP A O 1
ATOM 2037 N N . GLN A 1 263 ? 0.390 18.400 -21.287 1.00 77.44 263 GLN A N 1
ATOM 2038 C CA . GLN A 1 263 ? -0.786 18.975 -21.956 1.00 77.44 263 GLN A CA 1
ATOM 2039 C C . GLN A 1 263 ? -0.494 20.305 -22.671 1.00 77.44 263 GLN A C 1
ATOM 2041 O O . GLN A 1 263 ? -1.119 20.632 -23.679 1.00 77.44 263 GLN A O 1
ATOM 2046 N N . LYS A 1 264 ? 0.457 21.105 -22.167 1.00 80.31 264 LYS A N 1
ATOM 2047 C CA . LYS A 1 264 ? 0.874 22.352 -22.833 1.00 80.31 264 LYS A CA 1
ATOM 2048 C C . LYS A 1 264 ? 1.740 22.097 -24.066 1.00 80.31 264 LYS A C 1
ATOM 2050 O O . LYS A 1 264 ? 1.725 22.913 -24.986 1.00 80.31 264 LYS A O 1
ATOM 2055 N N . ARG A 1 265 ? 2.529 21.019 -24.071 1.00 80.81 265 ARG A N 1
ATOM 2056 C CA . ARG A 1 265 ? 3.445 20.668 -25.170 1.00 80.81 265 ARG A CA 1
ATOM 2057 C C . ARG A 1 265 ? 2.725 19.910 -26.270 1.00 80.81 265 ARG A C 1
ATOM 2059 O O . ARG A 1 265 ? 2.867 20.242 -27.446 1.00 80.81 265 ARG A O 1
ATOM 2066 N N . HIS A 1 266 ? 1.929 18.930 -25.878 1.00 72.69 266 HIS A N 1
ATOM 2067 C CA . HIS A 1 266 ? 1.163 18.088 -26.767 1.00 72.69 266 HIS A CA 1
ATOM 2068 C C . HIS A 1 266 ? -0.272 18.596 -26.707 1.00 72.69 266 HIS A C 1
ATOM 2070 O O . HIS A 1 266 ? -0.986 18.350 -25.745 1.00 72.69 266 HIS A O 1
ATOM 2076 N N . LYS A 1 267 ? -0.716 19.323 -27.742 1.00 68.81 267 LYS A N 1
ATOM 2077 C CA . LYS A 1 267 ? -2.102 19.827 -27.888 1.00 68.81 267 LYS A CA 1
ATOM 2078 C C . LYS A 1 267 ? -3.165 18.710 -27.949 1.00 68.81 267 LYS A C 1
ATOM 2080 O O . LYS A 1 267 ? -4.279 18.954 -28.400 1.00 68.81 267 LYS A O 1
ATOM 2085 N N . ASN A 1 268 ? -2.810 17.486 -27.570 1.00 55.97 268 ASN A N 1
ATOM 2086 C CA . ASN A 1 268 ? -3.662 16.323 -27.590 1.00 55.97 268 ASN A CA 1
ATOM 2087 C C . ASN A 1 268 ? -3.972 15.915 -26.137 1.00 55.97 268 ASN A C 1
ATOM 2089 O O . ASN A 1 268 ? -3.090 15.401 -25.453 1.00 55.97 268 ASN A O 1
ATOM 2093 N N . PRO A 1 269 ? -5.198 16.149 -25.641 1.00 54.44 269 PRO A N 1
ATOM 2094 C CA . PRO A 1 269 ? -5.567 15.915 -24.241 1.00 54.44 269 PRO A CA 1
ATOM 2095 C C . PRO A 1 269 ? -5.666 14.428 -23.841 1.00 54.44 269 PRO A C 1
ATOM 2097 O O . PRO A 1 269 ? -6.057 14.133 -22.716 1.00 54.44 269 PRO A O 1
ATOM 2100 N N . LEU A 1 270 ? -5.329 13.494 -24.737 1.00 49.84 270 LEU A N 1
ATOM 2101 C CA . LEU A 1 270 ? -5.554 12.053 -24.565 1.00 49.84 270 LEU A CA 1
ATOM 2102 C C . LEU A 1 270 ? -4.501 11.318 -23.714 1.00 49.84 270 LEU A C 1
ATOM 2104 O O . LEU A 1 270 ? -4.752 10.189 -23.314 1.00 49.84 270 LEU A O 1
ATOM 2108 N N . LEU A 1 271 ? -3.361 11.931 -23.381 1.00 54.44 271 LEU A N 1
ATOM 2109 C CA . LEU A 1 271 ? -2.343 11.323 -22.504 1.00 54.44 271 LEU A CA 1
ATOM 2110 C C . LEU A 1 271 ? -2.549 11.727 -21.036 1.00 54.44 271 LEU A C 1
ATOM 2112 O O . LEU A 1 271 ? -1.663 12.270 -20.380 1.00 54.44 271 LEU A O 1
ATOM 2116 N N . LEU A 1 272 ? -3.748 11.491 -20.504 1.00 60.25 272 LEU A N 1
ATOM 2117 C CA . LEU A 1 272 ? -3.943 11.525 -19.056 1.00 60.25 272 LEU A CA 1
ATOM 2118 C C . LEU A 1 272 ? -3.451 10.199 -18.483 1.00 60.25 272 LEU A C 1
ATOM 2120 O O . LEU A 1 272 ? -3.949 9.141 -18.868 1.00 60.25 272 LEU A O 1
ATOM 2124 N N . TYR A 1 273 ? -2.491 10.244 -17.555 1.00 67.62 273 TYR A N 1
ATOM 2125 C CA . TYR A 1 273 ? -2.071 9.026 -16.873 1.00 67.62 273 TYR A CA 1
ATOM 2126 C C . TYR A 1 273 ? -3.267 8.414 -16.150 1.00 67.62 273 TYR A C 1
ATOM 2128 O O . TYR A 1 273 ? -3.980 9.085 -15.393 1.00 67.62 273 TYR A O 1
ATOM 2136 N N . THR A 1 274 ? -3.462 7.117 -16.358 1.00 71.94 274 THR A N 1
ATOM 2137 C CA . THR A 1 274 ? -4.475 6.356 -15.629 1.00 71.94 274 THR A CA 1
ATOM 2138 C C . THR A 1 274 ? -4.149 6.359 -14.135 1.00 71.94 274 THR A C 1
ATOM 2140 O O . THR A 1 274 ? -2.997 6.517 -13.718 1.00 71.94 274 THR A O 1
ATOM 2143 N N . PHE A 1 275 ? -5.160 6.164 -13.287 1.00 65.56 275 PHE A N 1
ATOM 2144 C CA . PHE A 1 275 ? -4.960 6.105 -11.836 1.00 65.56 275 PHE A CA 1
ATOM 2145 C C . PHE A 1 275 ? -3.893 5.068 -11.435 1.00 65.56 275 PHE A C 1
ATOM 2147 O O . PHE A 1 275 ? -3.047 5.348 -10.587 1.00 65.56 275 PHE A O 1
ATOM 2154 N N . SER A 1 276 ? -3.879 3.904 -12.091 1.00 64.25 276 SER A N 1
ATOM 2155 C CA . SER A 1 276 ? -2.890 2.849 -11.852 1.00 64.25 276 SER A CA 1
ATOM 2156 C C . SER A 1 276 ? -1.466 3.288 -12.209 1.00 64.25 276 SER A C 1
ATOM 2158 O O . SER A 1 276 ? -0.540 3.015 -11.446 1.00 64.25 276 SER A O 1
ATOM 2160 N N . GLN A 1 277 ? -1.274 4.027 -13.308 1.00 71.00 277 GLN A N 1
ATOM 2161 C CA . GLN A 1 277 ? 0.027 4.603 -13.669 1.00 71.00 277 GLN A CA 1
ATOM 2162 C C . GLN A 1 277 ? 0.491 5.639 -12.643 1.00 71.00 277 GLN A C 1
ATOM 2164 O O . GLN A 1 277 ? 1.657 5.624 -12.241 1.00 71.00 277 GLN A O 1
ATOM 2169 N N . ARG A 1 278 ? -0.418 6.498 -12.162 1.00 72.62 278 ARG A N 1
ATOM 2170 C CA . ARG A 1 278 ? -0.099 7.471 -11.105 1.00 72.62 278 ARG A CA 1
ATOM 2171 C C . ARG A 1 278 ? 0.346 6.762 -9.828 1.00 72.62 278 ARG A C 1
ATOM 2173 O O . ARG A 1 278 ? 1.399 7.093 -9.287 1.00 72.62 278 ARG A O 1
ATOM 2180 N N . LEU A 1 279 ? -0.391 5.738 -9.402 1.00 69.94 279 LEU A N 1
ATOM 2181 C CA . LEU A 1 279 ? -0.061 4.945 -8.218 1.00 69.94 279 LEU A CA 1
ATOM 2182 C C . LEU A 1 279 ? 1.284 4.211 -8.377 1.00 69.94 279 LEU A C 1
ATOM 2184 O O . LEU A 1 279 ? 2.114 4.226 -7.466 1.00 69.94 279 LEU A O 1
ATOM 2188 N N . ALA A 1 280 ? 1.548 3.644 -9.558 1.00 72.69 280 ALA A N 1
ATOM 2189 C CA . ALA A 1 280 ? 2.821 3.004 -9.883 1.00 72.69 280 ALA A CA 1
ATOM 2190 C C . ALA A 1 280 ? 4.002 3.982 -9.785 1.00 72.69 280 ALA A C 1
ATOM 2192 O O . ALA A 1 280 ? 5.033 3.662 -9.188 1.00 72.69 280 ALA A O 1
ATOM 2193 N N . MET A 1 281 ? 3.858 5.184 -10.352 1.00 73.75 281 MET A N 1
ATOM 2194 C CA . MET A 1 281 ? 4.883 6.228 -10.278 1.00 73.75 281 MET A CA 1
ATOM 2195 C C . MET A 1 281 ? 5.106 6.695 -8.843 1.00 73.75 281 MET A C 1
ATOM 2197 O O . MET A 1 281 ? 6.254 6.824 -8.417 1.00 73.75 281 MET A O 1
ATOM 2201 N N . MET A 1 282 ? 4.035 6.896 -8.076 1.00 78.69 282 MET A N 1
ATOM 2202 C CA . MET A 1 282 ? 4.139 7.286 -6.671 1.00 78.69 282 MET A CA 1
ATOM 2203 C C . MET A 1 282 ? 4.884 6.252 -5.843 1.00 78.69 282 MET A C 1
ATOM 2205 O O . MET A 1 282 ? 5.755 6.611 -5.058 1.00 78.69 282 MET A O 1
ATOM 2209 N N . TYR A 1 283 ? 4.586 4.973 -6.046 1.00 75.19 283 TYR A N 1
ATOM 2210 C CA . TYR A 1 283 ? 5.248 3.900 -5.321 1.00 75.19 283 TYR A CA 1
ATOM 2211 C C . TYR A 1 283 ? 6.723 3.751 -5.723 1.00 75.19 283 TYR A C 1
ATOM 2213 O O . TYR A 1 283 ? 7.591 3.510 -4.886 1.00 75.19 283 TYR A O 1
ATOM 2221 N N . ARG A 1 284 ? 7.053 3.988 -6.999 1.00 79.19 284 ARG A N 1
ATOM 2222 C CA . ARG A 1 284 ? 8.458 4.091 -7.424 1.00 79.19 284 ARG A CA 1
ATOM 2223 C C . ARG A 1 284 ? 9.170 5.253 -6.731 1.00 79.19 284 ARG A C 1
ATOM 2225 O O . ARG A 1 284 ? 10.320 5.088 -6.348 1.00 79.19 284 ARG A O 1
ATOM 2232 N N . ILE A 1 285 ? 8.511 6.402 -6.561 1.00 75.50 285 ILE A N 1
ATOM 2233 C CA . ILE A 1 285 ? 9.065 7.551 -5.822 1.00 75.50 285 ILE A CA 1
ATOM 2234 C C . ILE A 1 285 ? 9.240 7.212 -4.342 1.00 75.50 285 ILE A C 1
ATOM 2236 O O . ILE A 1 285 ? 10.280 7.532 -3.778 1.00 75.50 285 ILE A O 1
ATOM 2240 N N . TYR A 1 286 ? 8.272 6.518 -3.744 1.00 78.88 286 TYR A N 1
ATOM 2241 C CA . TYR A 1 286 ? 8.367 6.024 -2.376 1.00 78.88 286 TYR A CA 1
ATOM 2242 C C . TYR A 1 286 ? 9.624 5.163 -2.171 1.00 78.88 286 TYR A C 1
ATOM 2244 O O . TYR A 1 286 ? 10.437 5.478 -1.310 1.00 78.88 286 TYR A O 1
ATOM 2252 N N . ASN A 1 287 ? 9.845 4.165 -3.031 1.00 77.81 287 ASN A N 1
ATOM 2253 C CA . ASN A 1 287 ? 10.986 3.251 -2.911 1.00 77.81 287 ASN A CA 1
ATOM 2254 C C . ASN A 1 287 ? 12.328 3.836 -3.368 1.00 77.81 287 ASN A C 1
ATOM 2256 O O . ASN A 1 287 ? 13.372 3.322 -2.988 1.00 77.81 287 ASN A O 1
ATOM 2260 N N . ALA A 1 288 ? 12.336 4.860 -4.223 1.00 76.25 288 ALA A N 1
ATOM 2261 C CA . ALA A 1 288 ? 13.573 5.452 -4.737 1.00 76.25 288 ALA A CA 1
ATOM 2262 C C . ALA A 1 288 ? 14.143 6.560 -3.835 1.00 76.25 288 ALA A C 1
ATOM 2264 O O . ALA A 1 288 ? 15.256 7.032 -4.083 1.00 76.25 288 ALA A O 1
ATOM 2265 N N . GLY A 1 289 ? 13.396 6.992 -2.815 1.00 70.62 289 GLY A N 1
ATOM 2266 C CA . GLY A 1 289 ? 13.792 8.092 -1.946 1.00 70.62 289 GLY A CA 1
ATOM 2267 C C . GLY A 1 289 ? 13.523 9.480 -2.538 1.00 70.62 289 GLY A C 1
ATOM 2268 O O . GLY A 1 289 ? 12.718 9.634 -3.461 1.00 70.62 289 GLY A O 1
ATOM 2269 N N . PRO A 1 290 ? 14.161 10.543 -2.005 1.00 64.69 290 PRO A N 1
ATOM 2270 C CA . PRO A 1 290 ? 13.976 11.895 -2.520 1.00 64.69 290 PRO A CA 1
ATOM 2271 C C . PRO A 1 290 ? 14.295 11.957 -4.018 1.00 64.69 290 PRO A C 1
ATOM 2273 O O . PRO A 1 290 ? 15.302 11.422 -4.477 1.00 64.69 290 PRO A O 1
ATOM 2276 N N . VAL A 1 291 ? 13.428 12.634 -4.777 1.00 62.91 291 VAL A N 1
ATOM 2277 C CA . VAL A 1 291 ? 13.464 12.682 -6.246 1.00 62.91 291 VAL A CA 1
ATOM 2278 C C . VAL A 1 291 ? 14.818 13.196 -6.747 1.00 62.91 291 VAL A C 1
ATOM 2280 O O . VAL A 1 291 ? 15.071 14.402 -6.861 1.00 62.91 291 VAL A O 1
ATOM 2283 N N . SER A 1 292 ? 15.699 12.261 -7.089 1.00 61.94 292 SER A N 1
ATOM 2284 C CA . SER A 1 292 ? 17.001 12.571 -7.659 1.00 61.94 292 SER A CA 1
ATOM 2285 C C . SER A 1 292 ? 16.839 13.169 -9.067 1.00 61.94 292 SER A C 1
ATOM 2287 O O . SER A 1 292 ? 15.804 12.995 -9.723 1.00 61.94 292 SER A O 1
ATOM 2289 N N . PRO A 1 293 ? 17.846 13.891 -9.588 1.00 64.25 293 PRO A N 1
ATOM 2290 C CA . PRO A 1 293 ? 17.877 14.276 -10.998 1.00 64.25 293 PRO A CA 1
ATOM 2291 C C . PRO A 1 293 ? 17.673 13.081 -11.947 1.00 64.25 293 PRO A C 1
ATOM 2293 O O . PRO A 1 293 ? 16.992 13.229 -12.954 1.00 64.25 293 PRO A O 1
ATOM 2296 N N . ALA A 1 294 ? 18.163 11.890 -11.582 1.00 55.38 294 ALA A N 1
ATOM 2297 C CA . ALA A 1 294 ? 17.967 10.659 -12.349 1.00 55.38 294 ALA A CA 1
ATOM 2298 C C . ALA A 1 294 ? 16.504 10.179 -12.349 1.00 55.38 294 ALA A C 1
ATOM 2300 O O . ALA A 1 294 ? 16.015 9.724 -13.376 1.00 55.38 294 ALA A O 1
ATOM 2301 N N . MET A 1 295 ? 15.774 10.341 -11.241 1.00 58.97 295 MET A N 1
ATOM 2302 C CA . MET A 1 295 ? 14.338 10.039 -11.179 1.00 58.97 295 MET A CA 1
ATOM 2303 C C . MET A 1 295 ? 13.525 10.995 -12.064 1.00 58.97 295 MET A C 1
ATOM 2305 O O . MET A 1 295 ? 12.618 10.572 -12.775 1.00 58.97 295 MET A O 1
ATOM 2309 N N . ARG A 1 296 ? 13.891 12.285 -12.074 1.00 64.62 296 ARG A N 1
ATOM 2310 C CA . ARG A 1 296 ? 13.326 13.282 -13.003 1.00 64.62 296 ARG A CA 1
ATOM 2311 C C . ARG A 1 296 ? 13.613 12.938 -14.463 1.00 64.62 296 ARG A C 1
ATOM 2313 O O . ARG A 1 296 ? 12.752 13.146 -15.310 1.00 64.62 296 ARG A O 1
ATOM 2320 N N . ASP A 1 297 ? 14.802 12.418 -14.745 1.00 62.78 297 ASP A N 1
ATOM 2321 C CA . ASP A 1 297 ? 15.202 12.005 -16.089 1.00 62.78 297 ASP A CA 1
ATOM 2322 C C . ASP A 1 297 ? 14.492 10.713 -16.529 1.00 62.78 297 ASP A C 1
ATOM 2324 O O . ASP A 1 297 ? 14.037 10.612 -17.662 1.00 62.78 297 ASP A O 1
ATOM 2328 N N . MET A 1 298 ? 14.289 9.761 -15.615 1.00 59.69 298 MET A N 1
ATOM 2329 C CA . MET A 1 298 ? 13.494 8.552 -15.854 1.00 59.69 298 MET A CA 1
ATOM 2330 C C . MET A 1 298 ? 12.014 8.880 -16.104 1.00 59.69 298 MET A C 1
ATOM 2332 O O . MET A 1 298 ? 11.407 8.299 -17.000 1.00 59.69 298 MET A O 1
ATOM 2336 N N . LEU A 1 299 ? 11.448 9.838 -15.359 1.00 58.41 299 LEU A N 1
ATOM 2337 C CA . LEU A 1 299 ? 10.086 10.343 -15.579 1.00 58.41 299 LEU A CA 1
ATOM 2338 C C . LEU A 1 299 ? 9.945 11.123 -16.897 1.00 58.41 299 LEU A C 1
ATOM 2340 O O . LEU A 1 299 ? 8.873 11.130 -17.476 1.00 58.41 299 LEU A O 1
ATOM 2344 N N . ARG A 1 300 ? 11.022 11.740 -17.404 1.00 62.12 300 ARG A N 1
ATOM 2345 C CA . ARG A 1 300 ? 11.054 12.323 -18.760 1.00 62.12 300 ARG A CA 1
ATOM 2346 C C . ARG A 1 300 ? 11.186 11.280 -19.863 1.00 62.12 300 ARG A C 1
ATOM 2348 O O . ARG A 1 300 ? 10.659 11.462 -20.946 1.00 62.12 300 ARG A O 1
ATOM 2355 N N . LYS A 1 301 ? 11.950 10.216 -19.621 1.00 54.31 301 LYS A N 1
ATOM 2356 C CA . LYS A 1 301 ? 12.195 9.144 -20.600 1.00 54.31 301 LYS A CA 1
ATOM 2357 C C . LYS A 1 301 ? 11.040 8.149 -20.700 1.00 54.31 301 LYS A C 1
ATOM 2359 O O . LYS A 1 301 ? 11.062 7.286 -21.566 1.00 54.31 301 LYS A O 1
ATOM 2364 N N . THR A 1 302 ? 10.049 8.249 -19.817 1.00 50.16 302 THR A N 1
ATOM 2365 C CA . THR A 1 302 ? 8.866 7.382 -19.816 1.00 50.16 302 THR A CA 1
ATOM 2366 C C . THR A 1 302 ? 7.814 7.789 -20.844 1.00 50.16 302 THR A C 1
ATOM 2368 O O . THR A 1 302 ? 6.810 7.102 -20.927 1.00 50.16 302 THR A O 1
ATOM 2371 N N . ASP A 1 303 ? 8.052 8.794 -21.693 1.00 44.50 303 ASP A N 1
ATOM 2372 C CA . ASP A 1 303 ? 7.226 9.043 -22.890 1.00 44.50 303 ASP A CA 1
ATOM 2373 C C . ASP A 1 303 ? 7.253 7.847 -23.887 1.00 44.50 303 ASP A C 1
ATOM 2375 O O . ASP A 1 303 ? 6.439 7.779 -24.803 1.00 44.50 303 ASP A O 1
ATOM 2379 N N . ASP A 1 304 ? 8.132 6.857 -23.665 1.00 41.03 304 ASP A N 1
ATOM 2380 C CA . ASP A 1 304 ? 8.266 5.592 -24.407 1.00 41.03 304 ASP A CA 1
ATOM 2381 C C . ASP A 1 304 ? 7.550 4.415 -23.685 1.00 41.03 304 ASP A C 1
ATOM 2383 O O . ASP A 1 304 ? 8.128 3.371 -23.365 1.00 41.03 304 ASP A O 1
ATOM 2387 N N . LEU A 1 305 ? 6.265 4.596 -23.347 1.00 42.97 305 LEU A N 1
ATOM 2388 C CA . LEU A 1 305 ? 5.441 3.658 -22.548 1.00 42.97 305 LEU A CA 1
ATOM 2389 C C . LEU A 1 305 ? 5.229 2.259 -23.170 1.00 42.97 305 LEU A C 1
ATOM 2391 O O . LEU A 1 305 ? 4.659 1.388 -22.514 1.00 42.97 305 LEU A O 1
ATOM 2395 N N . THR A 1 306 ? 5.721 2.000 -24.384 1.00 37.00 306 THR A N 1
ATOM 2396 C CA . THR A 1 306 ? 5.789 0.655 -24.986 1.00 37.00 306 THR A CA 1
ATOM 2397 C C . THR A 1 306 ? 6.885 -0.226 -24.373 1.00 37.00 306 THR A C 1
ATOM 2399 O O . THR A 1 306 ? 6.892 -1.434 -24.601 1.00 37.00 306 THR A O 1
ATOM 2402 N N . VAL A 1 307 ? 7.783 0.334 -23.550 1.00 34.56 307 VAL A N 1
ATOM 2403 C CA . VAL A 1 307 ? 8.915 -0.383 -22.921 1.00 34.56 307 VAL A CA 1
ATOM 2404 C C . VAL A 1 307 ? 8.672 -0.664 -21.427 1.00 34.56 307 VAL A C 1
ATOM 2406 O O . VAL A 1 307 ? 9.593 -0.728 -20.611 1.00 34.56 307 VAL A O 1
ATOM 2409 N N . LEU A 1 308 ? 7.416 -0.847 -21.022 1.00 40.56 308 LEU A N 1
ATOM 2410 C CA . LEU A 1 308 ? 7.097 -1.480 -19.742 1.00 40.56 308 LEU A CA 1
ATOM 2411 C C . LEU A 1 308 ? 6.810 -2.957 -19.994 1.00 40.56 308 LEU A C 1
ATOM 2413 O O . LEU A 1 308 ? 5.658 -3.346 -20.115 1.00 40.56 308 LEU A O 1
ATOM 2417 N N . ASP A 1 309 ? 7.863 -3.772 -20.061 1.00 36.72 309 ASP A N 1
ATOM 2418 C CA . ASP A 1 309 ? 7.746 -5.228 -20.170 1.00 36.72 309 ASP A CA 1
ATOM 2419 C C . ASP A 1 309 ? 6.904 -5.786 -18.996 1.00 36.72 309 ASP A C 1
ATOM 2421 O O . ASP A 1 309 ? 7.361 -5.755 -17.838 1.00 36.72 309 ASP A O 1
ATOM 2425 N N . PRO A 1 310 ? 5.670 -6.269 -19.248 1.00 38.19 310 PRO A N 1
ATOM 2426 C CA . PRO A 1 310 ? 4.762 -6.764 -18.215 1.00 38.19 310 PRO A CA 1
ATOM 2427 C C . PRO A 1 310 ? 5.317 -7.987 -17.463 1.00 38.19 310 PRO A C 1
ATOM 2429 O O . PRO A 1 310 ? 4.826 -8.294 -16.380 1.00 38.19 310 PRO A O 1
ATOM 2432 N N . GLY A 1 311 ? 6.376 -8.637 -17.963 1.00 32.38 311 GLY A N 1
ATOM 2433 C CA . GLY A 1 311 ? 7.021 -9.782 -17.314 1.00 32.38 311 GLY A CA 1
ATOM 2434 C C . GLY A 1 311 ? 7.966 -9.445 -16.153 1.00 32.38 311 GLY A C 1
ATOM 2435 O O . GLY A 1 311 ? 8.415 -10.347 -15.443 1.00 32.38 311 GLY A O 1
ATOM 2436 N N . THR A 1 312 ? 8.299 -8.172 -15.916 1.00 47.28 312 THR A N 1
ATOM 2437 C CA . THR A 1 312 ? 9.254 -7.824 -14.849 1.00 47.28 312 THR A CA 1
ATOM 2438 C C . THR A 1 312 ? 8.594 -7.802 -13.468 1.00 47.28 312 THR A C 1
ATOM 2440 O O . THR A 1 312 ? 7.538 -7.204 -13.267 1.00 47.28 312 THR A O 1
ATOM 2443 N N . ALA A 1 313 ? 9.264 -8.380 -12.460 1.00 42.72 313 ALA A N 1
ATOM 2444 C CA . ALA A 1 313 ? 8.777 -8.449 -11.074 1.00 42.72 313 ALA A CA 1
ATOM 2445 C C . ALA A 1 313 ? 8.308 -7.093 -10.504 1.00 42.72 313 ALA A C 1
ATOM 2447 O O . ALA A 1 313 ? 7.447 -7.057 -9.632 1.00 42.72 313 ALA A O 1
ATOM 2448 N N . ARG A 1 314 ? 8.822 -5.966 -11.018 1.00 46.75 314 ARG A N 1
ATOM 2449 C CA . ARG A 1 314 ? 8.424 -4.606 -10.615 1.00 46.75 314 ARG A CA 1
ATOM 2450 C C . ARG A 1 314 ? 7.032 -4.186 -11.105 1.00 46.75 314 ARG A C 1
ATOM 2452 O O . ARG A 1 314 ? 6.399 -3.385 -10.423 1.00 46.75 314 ARG A O 1
ATOM 2459 N N . ASN A 1 315 ? 6.537 -4.714 -12.226 1.00 54.94 315 ASN A N 1
ATOM 2460 C CA . ASN A 1 315 ? 5.182 -4.418 -12.710 1.00 54.94 315 ASN A CA 1
ATOM 2461 C C . ASN A 1 315 ? 4.111 -5.134 -11.873 1.00 54.94 315 ASN A C 1
ATOM 2463 O O . ASN A 1 315 ? 3.066 -4.549 -11.580 1.00 54.94 315 ASN A O 1
ATOM 2467 N N . ASN A 1 316 ? 4.435 -6.316 -11.339 1.00 62.25 316 ASN A N 1
ATOM 2468 C CA . ASN A 1 316 ? 3.578 -7.003 -10.370 1.00 62.25 316 ASN A CA 1
ATOM 2469 C C . ASN A 1 316 ? 3.370 -6.166 -9.094 1.00 62.25 316 ASN A C 1
ATOM 2471 O O . ASN A 1 316 ? 2.274 -6.151 -8.548 1.00 62.25 316 ASN A O 1
ATOM 2475 N N . TYR A 1 317 ? 4.369 -5.399 -8.639 1.00 65.38 317 TYR A N 1
ATOM 2476 C CA . TYR A 1 317 ? 4.242 -4.593 -7.414 1.00 65.38 317 TYR A CA 1
ATOM 2477 C C . TYR A 1 317 ? 3.200 -3.474 -7.512 1.00 65.38 317 TYR A C 1
ATOM 2479 O O . TYR A 1 317 ? 2.388 -3.326 -6.601 1.00 65.38 317 TYR A O 1
ATOM 2487 N N . ALA A 1 318 ? 3.213 -2.693 -8.594 1.00 66.12 318 ALA A N 1
ATOM 2488 C CA . ALA A 1 318 ? 2.258 -1.599 -8.765 1.00 66.12 318 ALA A CA 1
ATOM 2489 C C . ALA A 1 318 ? 0.828 -2.114 -8.985 1.00 66.12 318 ALA A C 1
ATOM 2491 O O . ALA A 1 318 ? -0.117 -1.560 -8.426 1.00 66.12 318 ALA A O 1
ATOM 2492 N N . SER A 1 319 ? 0.685 -3.207 -9.743 1.00 71.62 319 SER A N 1
ATOM 2493 C CA . SER A 1 319 ? -0.602 -3.886 -9.934 1.00 71.62 319 SER A CA 1
ATOM 2494 C C . SER A 1 319 ? -1.149 -4.411 -8.601 1.00 71.62 319 SER A C 1
ATOM 2496 O O . SER A 1 319 ? -2.310 -4.178 -8.277 1.00 71.62 319 SER A O 1
ATOM 2498 N N . ASN A 1 320 ? -0.297 -4.998 -7.752 1.00 76.94 320 ASN A N 1
ATOM 2499 C CA . ASN A 1 320 ? -0.698 -5.461 -6.421 1.00 76.94 320 ASN A CA 1
ATOM 2500 C C . ASN A 1 320 ? -1.171 -4.321 -5.518 1.00 76.94 320 ASN A C 1
ATOM 2502 O O . ASN A 1 320 ? -2.179 -4.473 -4.835 1.00 76.94 320 ASN A O 1
ATOM 2506 N N . LEU A 1 321 ? -0.468 -3.185 -5.512 1.00 79.88 321 LEU A N 1
ATOM 2507 C CA . LEU A 1 321 ? -0.868 -2.038 -4.697 1.00 79.88 321 LEU A CA 1
ATOM 2508 C C . LEU A 1 321 ? -2.209 -1.457 -5.164 1.00 79.88 321 LEU A C 1
ATOM 2510 O O . LEU A 1 321 ? -3.067 -1.184 -4.331 1.00 79.88 321 LEU A O 1
ATOM 2514 N N . TYR A 1 322 ? -2.409 -1.338 -6.481 1.00 81.50 322 TYR A N 1
ATOM 2515 C CA . TYR A 1 322 ? -3.689 -0.922 -7.058 1.00 81.50 322 TYR A CA 1
ATOM 2516 C C . TYR A 1 322 ? -4.814 -1.887 -6.681 1.00 81.50 322 TYR A C 1
ATOM 2518 O O . TYR A 1 322 ? -5.871 -1.454 -6.241 1.00 81.50 322 TYR A O 1
ATOM 2526 N N . ASN A 1 323 ? -4.576 -3.194 -6.790 1.00 80.50 323 ASN A N 1
ATOM 2527 C CA . ASN A 1 323 ? -5.568 -4.207 -6.440 1.00 80.50 323 ASN A CA 1
ATOM 2528 C C . ASN A 1 323 ? -5.907 -4.178 -4.942 1.00 80.50 323 ASN A C 1
ATOM 2530 O O . ASN A 1 323 ? -7.075 -4.302 -4.584 1.00 80.50 323 ASN A O 1
ATOM 2534 N N . LEU A 1 324 ? -4.918 -3.968 -4.067 1.00 82.81 324 LEU A N 1
ATOM 2535 C CA . LEU A 1 324 ? -5.160 -3.777 -2.636 1.00 82.81 324 LEU A CA 1
ATOM 2536 C C . LEU A 1 324 ? -5.976 -2.506 -2.380 1.00 82.81 324 LEU A C 1
ATOM 2538 O O . LEU A 1 324 ? -6.932 -2.542 -1.610 1.00 82.81 324 LEU A O 1
ATOM 2542 N N . GLU A 1 325 ? -5.645 -1.396 -3.035 1.00 84.50 325 GLU A N 1
ATOM 2543 C CA . GLU A 1 325 ? -6.384 -0.149 -2.857 1.00 84.50 325 GLU A CA 1
ATOM 2544 C C . GLU A 1 325 ? -7.828 -0.251 -3.369 1.00 84.50 325 GLU A C 1
ATOM 2546 O O . GLU A 1 325 ? -8.773 0.077 -2.660 1.00 84.50 325 GLU A O 1
ATOM 2551 N N . VAL A 1 326 ? -8.030 -0.757 -4.581 1.00 80.56 326 VAL A N 1
ATOM 2552 C CA . VAL A 1 326 ? -9.361 -0.814 -5.193 1.00 80.56 326 VAL A CA 1
ATOM 2553 C C . VAL A 1 326 ? -10.218 -1.903 -4.563 1.00 80.56 326 VAL A C 1
ATOM 2555 O O . VAL A 1 326 ? -11.348 -1.631 -4.168 1.00 80.56 326 VAL A O 1
ATOM 2558 N N . TYR A 1 327 ? -9.705 -3.128 -4.442 1.00 83.00 327 TYR A N 1
ATOM 2559 C CA . TYR A 1 327 ? -10.539 -4.259 -4.035 1.00 83.00 327 TYR A CA 1
ATOM 2560 C C . TYR A 1 327 ? -10.635 -4.433 -2.525 1.00 83.00 327 TYR A C 1
ATOM 2562 O O . TYR A 1 327 ? -11.673 -4.885 -2.052 1.00 83.00 327 TYR A O 1
ATOM 2570 N N . CYS A 1 328 ? -9.590 -4.095 -1.764 1.00 80.75 328 CYS A N 1
ATOM 2571 C CA . CYS A 1 328 ? -9.611 -4.303 -0.316 1.00 80.75 328 CYS A CA 1
ATOM 2572 C C . CYS A 1 328 ? -10.006 -3.064 0.469 1.00 80.75 328 CYS A C 1
ATOM 2574 O O . CYS A 1 328 ? -10.718 -3.186 1.460 1.00 80.75 328 CYS A O 1
ATOM 2576 N N . THR A 1 329 ? -9.508 -1.890 0.088 1.00 78.69 329 THR A N 1
ATOM 2577 C CA . THR A 1 329 ? -9.678 -0.693 0.916 1.00 78.69 329 THR A CA 1
ATOM 2578 C C . THR A 1 329 ? -10.819 0.189 0.410 1.00 78.69 329 THR A C 1
ATOM 2580 O O . THR A 1 329 ? -11.623 0.633 1.220 1.00 78.69 329 THR A O 1
ATOM 2583 N N . GLY A 1 330 ? -10.955 0.369 -0.907 1.00 71.69 330 GLY A N 1
ATOM 2584 C CA . GLY A 1 330 ? -12.088 1.059 -1.535 1.00 71.69 330 GLY A CA 1
ATOM 2585 C C . GLY A 1 330 ? -13.334 0.187 -1.727 1.00 71.69 330 GLY A C 1
ATOM 2586 O O . GLY A 1 330 ? -14.443 0.706 -1.705 1.00 71.69 330 GLY A O 1
ATOM 2587 N N . GLY A 1 331 ? -13.158 -1.128 -1.892 1.00 72.38 331 GLY A N 1
ATOM 2588 C CA . GLY A 1 331 ? -14.247 -2.089 -2.103 1.00 72.38 331 GLY A CA 1
ATOM 2589 C C . GLY A 1 331 ? -14.852 -2.681 -0.827 1.00 72.38 331 GLY A C 1
ATOM 2590 O O . GLY A 1 331 ? -15.827 -3.424 -0.916 1.00 72.38 331 GLY A O 1
ATOM 2591 N N . ALA A 1 332 ? -14.290 -2.389 0.350 1.00 74.94 332 ALA A N 1
ATOM 2592 C CA . ALA A 1 332 ? -14.846 -2.875 1.607 1.00 74.94 332 ALA A CA 1
ATOM 2593 C C . ALA A 1 332 ? -16.151 -2.145 1.938 1.00 74.94 332 ALA A C 1
ATOM 2595 O O . ALA A 1 332 ? -16.183 -0.916 2.025 1.00 74.94 332 ALA A O 1
ATOM 2596 N N . THR A 1 333 ? -17.219 -2.902 2.176 1.00 81.62 333 THR A N 1
ATOM 2597 C CA . THR A 1 333 ? -18.522 -2.342 2.550 1.00 81.62 333 THR A CA 1
ATOM 2598 C C . THR A 1 333 ? -18.767 -2.505 4.045 1.00 81.62 333 THR A C 1
ATOM 2600 O O . THR A 1 333 ? -18.517 -3.561 4.627 1.00 81.62 333 THR A O 1
ATOM 2603 N N . VAL A 1 334 ? -19.242 -1.436 4.689 1.00 82.31 334 VAL A N 1
ATOM 2604 C CA . VAL A 1 334 ? -19.658 -1.473 6.096 1.00 82.31 334 VAL A CA 1
ATOM 2605 C C . VAL A 1 334 ? -21.043 -2.104 6.169 1.00 82.31 334 VAL A C 1
ATOM 2607 O O . VAL A 1 334 ? -21.996 -1.570 5.604 1.00 82.31 334 VAL A O 1
ATOM 2610 N N . ILE A 1 335 ? -21.157 -3.233 6.867 1.00 84.50 335 ILE A N 1
ATOM 2611 C CA . ILE A 1 335 ? -22.410 -3.997 6.943 1.00 84.50 335 ILE A CA 1
ATOM 2612 C C . ILE A 1 335 ? -23.235 -3.598 8.170 1.00 84.50 335 ILE A C 1
ATOM 2614 O O . ILE A 1 335 ? -24.464 -3.583 8.078 1.00 84.50 335 ILE A O 1
ATOM 2618 N N . LYS A 1 336 ? -22.583 -3.315 9.311 1.00 64.62 336 LYS A N 1
ATOM 2619 C CA . LYS A 1 336 ? -23.187 -2.909 10.596 1.00 64.62 336 LYS A CA 1
ATOM 2620 C C . LYS A 1 336 ? -22.137 -2.582 11.650 1.00 64.62 336 LYS A C 1
ATOM 2622 O O . LYS A 1 336 ? -21.114 -3.315 11.716 1.00 64.62 336 LYS A O 1
#

Mean predicted aligned error: 17.66 Å

pLDDT: mean 72.61, std 17.56, range [32.03, 96.06]